Protein AF-A0A929V0Q4-F1 (afdb_monomer)

Foldseek 3Di:
DDPVVVVVVVVVVVVVVPDQDDLVVLQVLLVVLLVCQVVVPDPVVLVVSLVVLLVCVPVSVVSVDDSVSSVVSHQLVSCQVCVVVVVVVVDPDDNQVSLVPHPAQDPPDDLLSCLVVVHPLLVVCVVNLQQDQDPVSLVVSVVSPHALVSSCVSPLVNLLVCLQPQVRNLVSLVVSVVSVDALVNVVVSLCVSVVPPCLPDDPCNSVQNNLCCLQQPDCCRCVVSPHQNLVSQLSNLSVCVLLQLFDPLVPPPVPDPDRNRDHALVNGGPSHDPVNNCVNCDPVNSQVSNVVNPHHPVVNCCSRPDDDDPCPPVVVVVNVD

Mean predicted aligned error: 11.97 Å

Nearest PDB structures (foldseek):
  7vpw-assembly1_A  TM=1.934E-01  e=8.616E+00  Homo sapiens
  7ui3-assembly1_B  TM=1.580E-01  e=8.246E+00  Homo sapiens

Sequence (321 aa):
MNIFRKLRIFKNTAVTAHGKIDQNFLRNTFQDIEKRVAKNDDQEKIKSDRDFLKKHWREIHDSGIDLERILKIMDPLKILYQFKELQAAGMQLDINQVVYSIPEWSDKIDLQYLHSLDADMDQIAYRGNLEPNSLDEINNLIINGVSAQTTFELSEDYILSNADYPDNLFKILSFFYTLSITSEQIRSIISRIIPTIFVDEVKLFPIKSIIDDIVNSSPDKWPSIGIKPSEYAKPWICLNYYRYLGVDSGKTLSDLPSVDYGKTLADLPEAVSVHDFIYYVSLGEIEREISYQGYTFDQFIRRSFLPAGGDIEQLAQKSFS

Secondary structure (DSSP, 8-state):
--HHHHHHHHHHHHHTTSS---HHHHHHHHHHHHHHHHHT--HHHHHHHHHHHHHHHHHHHHTT--HHHHHTTS-HHHHHHTHHHHHHTT----HHHHHHT-SS--TTS-HHHHHHTT--HHHHHHHHT----SHHHHHHHHHTT--HHHHHHHTHHHHHHTTT-HHHHHHHHHHHHHTT--HHHHHHHHHHHS-TTGGGSS-HHHHHHHHHHHHHS-TTTTGGGT--GGGGHHHHHHHHHHHHS----SS--TT-TT------GGGS-TTS-HHHHHHHH-HHHHHHHHHHTT--HHHHHHHHHTTS---HHHHHHHHT-

Radius of gyration: 35.16 Å; Cα contacts (8 Å, |Δi|>4): 266; chains: 1; bounding box: 77×33×106 Å

pLDDT: mean 80.57, std 18.36, range [32.12, 98.25]

Structure (mmCIF, N/CA/C/O backbone):
data_AF-A0A929V0Q4-F1
#
_entry.id   AF-A0A929V0Q4-F1
#
loop_
_atom_site.group_PDB
_atom_site.id
_atom_site.type_symbol
_atom_site.label_atom_id
_atom_site.label_alt_id
_atom_site.label_comp_id
_atom_site.label_asym_id
_atom_site.label_entity_id
_atom_site.label_seq_id
_atom_site.pdbx_PDB_ins_code
_atom_site.Cartn_x
_atom_site.Cartn_y
_atom_site.Cartn_z
_atom_site.occupancy
_atom_site.B_iso_or_equiv
_atom_site.auth_seq_id
_atom_site.auth_comp_id
_atom_site.auth_asym_id
_atom_site.auth_atom_id
_atom_site.pdbx_PDB_model_num
ATOM 1 N N . MET A 1 1 ? -11.253 14.074 56.052 1.00 45.53 1 MET A N 1
ATOM 2 C CA . MET A 1 1 ? -11.682 12.846 55.340 1.00 45.53 1 MET A CA 1
ATOM 3 C C . MET A 1 1 ? -11.748 11.705 56.352 1.00 45.53 1 MET A C 1
ATOM 5 O O . MET A 1 1 ? -10.726 11.362 56.925 1.00 45.53 1 MET A O 1
ATOM 9 N N . ASN A 1 2 ? -12.954 11.238 56.687 1.00 41.97 2 ASN A N 1
ATOM 10 C CA . ASN A 1 2 ? -13.235 10.557 57.956 1.00 41.97 2 ASN A CA 1
ATOM 11 C C . ASN A 1 2 ? -12.842 9.063 57.935 1.00 41.97 2 ASN A C 1
ATOM 13 O O . ASN A 1 2 ? -13.257 8.331 57.035 1.00 41.97 2 ASN A O 1
ATOM 17 N N . ILE A 1 3 ? -12.074 8.614 58.935 1.00 38.41 3 ILE A N 1
ATOM 18 C CA . ILE A 1 3 ? -11.589 7.229 59.125 1.00 38.41 3 ILE A CA 1
ATOM 19 C C . ILE A 1 3 ? -12.735 6.204 59.083 1.00 38.41 3 ILE A C 1
ATOM 21 O O . ILE A 1 3 ? -12.575 5.104 58.552 1.00 38.41 3 ILE A O 1
ATOM 25 N N . PHE A 1 4 ? -13.937 6.611 59.498 1.00 43.34 4 PHE A N 1
ATOM 26 C CA . PHE A 1 4 ? -15.160 5.815 59.388 1.00 43.34 4 PHE A CA 1
ATOM 27 C C . PHE A 1 4 ? -15.532 5.424 57.947 1.00 43.34 4 PHE A C 1
ATOM 29 O O . PHE A 1 4 ? -16.083 4.347 57.734 1.00 43.34 4 PHE A O 1
ATOM 36 N N . ARG A 1 5 ? -15.199 6.239 56.933 1.00 45.53 5 ARG A N 1
ATOM 37 C CA . ARG A 1 5 ? -15.480 5.927 55.518 1.00 45.53 5 ARG A CA 1
ATOM 38 C C . ARG A 1 5 ? -14.528 4.846 54.987 1.00 45.53 5 ARG A C 1
ATOM 40 O O . ARG A 1 5 ? -14.979 3.947 54.288 1.00 45.53 5 ARG A O 1
ATOM 47 N N . LYS A 1 6 ? -13.250 4.869 55.397 1.00 49.31 6 LYS A N 1
ATOM 48 C CA . LYS A 1 6 ? -12.265 3.813 55.081 1.00 49.31 6 LYS A CA 1
ATOM 49 C C . LYS A 1 6 ? -12.595 2.490 55.785 1.00 49.31 6 LYS A C 1
ATOM 51 O O . LYS A 1 6 ? -12.535 1.441 55.152 1.00 49.31 6 LYS A O 1
ATOM 56 N N . LEU A 1 7 ? -13.022 2.544 57.051 1.00 43.06 7 LEU A N 1
ATOM 57 C CA . LEU A 1 7 ? -13.463 1.363 57.808 1.00 43.06 7 LEU A CA 1
ATOM 58 C C . LEU A 1 7 ? -14.744 0.736 57.237 1.00 43.06 7 LEU A C 1
ATOM 60 O O . LEU A 1 7 ? -14.885 -0.484 57.254 1.00 43.06 7 LEU A O 1
ATOM 64 N N . ARG A 1 8 ? -15.657 1.542 56.675 1.00 45.38 8 ARG A N 1
ATOM 65 C CA . ARG A 1 8 ? -16.863 1.037 55.997 1.00 45.38 8 ARG A CA 1
ATOM 66 C C . ARG A 1 8 ? -16.542 0.347 54.670 1.00 45.38 8 ARG A C 1
ATOM 68 O O . ARG A 1 8 ? -17.146 -0.678 54.378 1.00 45.38 8 ARG A O 1
ATOM 75 N N . ILE A 1 9 ? -15.574 0.870 53.914 1.00 50.25 9 ILE A N 1
ATOM 76 C CA . ILE A 1 9 ? -15.072 0.228 52.690 1.00 50.25 9 ILE A CA 1
ATOM 77 C C . ILE A 1 9 ? -14.465 -1.134 53.044 1.00 50.25 9 ILE A C 1
ATOM 79 O O . ILE A 1 9 ? -14.924 -2.134 52.513 1.00 50.25 9 ILE A O 1
ATOM 83 N N . PHE A 1 10 ? -13.559 -1.198 54.028 1.00 43.50 10 PHE A N 1
ATOM 84 C CA . PHE A 1 10 ? -12.923 -2.455 54.452 1.00 43.50 10 PHE A CA 1
ATOM 85 C C . PHE A 1 10 ? -13.903 -3.490 55.029 1.00 43.50 10 PHE A C 1
ATOM 87 O O . PHE A 1 10 ? -13.796 -4.678 54.725 1.00 43.50 10 PHE A O 1
ATOM 94 N N . LYS A 1 11 ? -14.888 -3.060 55.832 1.00 41.72 11 LYS A N 1
ATOM 95 C CA . LYS A 1 11 ? -15.926 -3.961 56.361 1.00 41.72 11 LYS A CA 1
ATOM 96 C C . LYS A 1 11 ? -16.803 -4.530 55.241 1.00 41.72 11 LYS A C 1
ATOM 98 O O . LYS A 1 11 ? -17.168 -5.699 55.296 1.00 41.72 11 LYS A O 1
ATOM 103 N N . ASN A 1 12 ? -17.090 -3.741 54.207 1.00 45.34 12 ASN A N 1
ATOM 104 C CA . ASN A 1 12 ? -17.834 -4.218 53.045 1.00 45.34 12 ASN A CA 1
ATOM 105 C C . ASN A 1 12 ? -16.988 -5.133 52.151 1.00 45.34 12 ASN A C 1
ATOM 107 O O . ASN A 1 12 ? -17.553 -6.084 51.620 1.00 45.34 12 ASN A O 1
ATOM 111 N N . THR A 1 13 ? -15.665 -4.928 52.058 1.00 46.09 13 THR A N 1
ATOM 112 C CA . THR A 1 13 ? -14.726 -5.850 51.383 1.00 46.09 13 THR A CA 1
ATOM 113 C C . THR A 1 13 ? -14.668 -7.223 52.069 1.00 46.09 13 THR A C 1
ATOM 115 O O . THR A 1 13 ? -14.541 -8.247 51.408 1.00 46.09 13 THR A O 1
ATOM 118 N N . ALA A 1 14 ? -14.808 -7.268 53.399 1.00 35.03 14 ALA A N 1
ATOM 119 C CA . ALA A 1 14 ? -14.824 -8.523 54.157 1.00 35.03 14 ALA A CA 1
ATOM 120 C C . ALA A 1 14 ? -16.165 -9.282 54.060 1.00 35.03 14 ALA A C 1
ATOM 122 O O . ALA A 1 14 ? -16.184 -10.507 54.121 1.00 35.03 14 ALA A O 1
ATOM 123 N N . VAL A 1 15 ? -17.290 -8.580 53.864 1.00 41.38 15 VAL A N 1
ATOM 124 C CA . VAL A 1 15 ? -18.618 -9.202 53.657 1.00 41.38 15 VAL A CA 1
ATOM 125 C C . VAL A 1 15 ? -18.835 -9.628 52.193 1.00 41.38 15 VAL A C 1
ATOM 127 O O . VAL A 1 15 ? -19.635 -10.519 51.915 1.00 41.38 15 VAL A O 1
ATOM 130 N N . THR A 1 16 ? -18.067 -9.075 51.247 1.00 43.03 16 THR A N 1
ATOM 131 C CA . THR A 1 16 ? -18.103 -9.449 49.816 1.00 43.03 16 THR A CA 1
ATOM 132 C C . THR A 1 16 ? -17.424 -10.777 49.498 1.00 43.03 16 THR A C 1
ATOM 134 O O . THR A 1 16 ? -17.431 -11.185 48.341 1.00 43.03 16 THR A O 1
ATOM 137 N N . ALA A 1 17 ? -16.913 -11.505 50.495 1.00 38.00 17 ALA A N 1
ATOM 138 C CA . ALA A 1 17 ? -16.455 -12.865 50.258 1.00 38.00 17 ALA A CA 1
ATOM 139 C C . ALA A 1 17 ? -17.595 -13.778 49.764 1.00 38.00 17 ALA A C 1
ATOM 141 O O . ALA A 1 17 ? -17.281 -14.724 49.056 1.00 38.00 17 ALA A O 1
ATOM 142 N N . HIS A 1 18 ? -18.878 -13.507 50.071 1.00 37.41 18 HIS A N 1
ATOM 143 C CA . HIS A 1 18 ? -20.023 -14.351 49.659 1.00 37.41 18 HIS A CA 1
ATOM 144 C C . HIS A 1 18 ? -21.367 -13.598 49.426 1.00 37.41 18 HIS A C 1
ATOM 146 O O . HIS A 1 18 ? -22.424 -14.227 49.391 1.00 37.41 18 HIS A O 1
ATOM 152 N N . GLY A 1 19 ? -21.386 -12.267 49.261 1.00 42.88 19 GLY A N 1
ATOM 153 C CA . GLY A 1 19 ? -22.635 -11.484 49.170 1.00 42.88 19 GLY A CA 1
ATOM 154 C C . GLY A 1 19 ? -22.714 -10.562 47.953 1.00 42.88 19 GLY A C 1
ATOM 155 O O . GLY A 1 19 ? -21.774 -9.814 47.696 1.00 42.88 19 GLY A O 1
ATOM 156 N N . LYS A 1 20 ? -23.850 -10.589 47.232 1.00 56.81 20 LYS A N 1
ATOM 157 C CA . LYS A 1 20 ? -24.211 -9.613 46.182 1.00 56.81 20 LYS A CA 1
ATOM 158 C C . LYS A 1 20 ? -23.892 -8.186 46.651 1.00 56.81 20 LYS A C 1
ATOM 160 O O . LYS A 1 20 ? -24.286 -7.803 47.752 1.00 56.81 20 LYS A O 1
ATOM 165 N N . ILE A 1 21 ? -23.197 -7.410 45.819 1.00 65.25 21 ILE A N 1
ATOM 166 C CA . ILE A 1 21 ? -22.920 -5.994 46.088 1.00 65.25 21 ILE A CA 1
ATOM 167 C C . ILE A 1 21 ? -24.259 -5.255 46.259 1.00 65.25 21 ILE A C 1
ATOM 169 O O . ILE A 1 21 ? -25.186 -5.453 45.475 1.00 65.25 21 ILE A O 1
ATOM 173 N N . ASP A 1 22 ? -24.367 -4.420 47.295 1.00 82.62 22 ASP A N 1
ATOM 174 C CA . ASP A 1 22 ? -25.571 -3.630 47.574 1.00 82.62 22 ASP A CA 1
ATOM 175 C C . ASP A 1 22 ? -25.900 -2.687 46.398 1.00 82.62 22 ASP A C 1
ATOM 177 O O . ASP A 1 22 ? -25.081 -1.855 45.997 1.00 82.62 22 ASP A O 1
ATOM 181 N N . GLN A 1 23 ? -27.121 -2.784 45.866 1.00 84.00 23 GLN A N 1
ATOM 182 C CA . GLN A 1 23 ? -27.599 -1.954 44.756 1.00 84.00 23 GLN A CA 1
ATOM 183 C C . GLN A 1 23 ? -27.566 -0.457 45.095 1.00 84.00 23 GLN A C 1
ATOM 185 O O . GLN A 1 23 ? -27.230 0.361 44.237 1.00 84.00 23 GLN A O 1
ATOM 190 N N . ASN A 1 24 ? -27.851 -0.076 46.347 1.00 86.25 24 ASN A N 1
ATOM 191 C CA . ASN A 1 24 ? -27.783 1.327 46.766 1.00 86.25 24 ASN A CA 1
ATOM 192 C C . ASN A 1 24 ? -26.342 1.845 46.762 1.00 86.25 24 ASN A C 1
ATOM 194 O O . ASN A 1 24 ? -26.094 3.001 46.413 1.00 86.25 24 ASN A O 1
ATOM 198 N N . PHE A 1 25 ? -25.381 0.992 47.121 1.00 87.81 25 PHE A N 1
ATOM 199 C CA . PHE A 1 25 ? -23.966 1.327 47.026 1.00 87.81 25 PHE A CA 1
ATOM 200 C C . PHE A 1 25 ? -23.543 1.556 45.569 1.00 87.81 25 PHE A C 1
ATOM 202 O O . PHE A 1 25 ? -22.889 2.563 45.293 1.00 87.81 25 PHE A O 1
ATOM 209 N N . LEU A 1 26 ? -23.959 0.688 44.639 1.00 88.88 26 LEU A N 1
ATOM 210 C CA . LEU A 1 26 ? -23.638 0.813 43.210 1.00 88.88 26 LEU A CA 1
ATOM 211 C C . LEU A 1 26 ? -24.219 2.089 42.597 1.00 88.88 26 LEU A C 1
ATOM 213 O O . LEU A 1 26 ? -23.478 2.854 41.980 1.00 88.88 26 LEU A O 1
ATOM 217 N N . ARG A 1 27 ? -25.503 2.381 42.848 1.00 88.44 27 ARG A N 1
ATOM 218 C CA . ARG A 1 27 ? -26.157 3.613 42.371 1.00 88.44 27 ARG A CA 1
ATOM 219 C C . ARG A 1 27 ? -25.460 4.876 42.875 1.00 88.44 27 ARG A C 1
ATOM 221 O O . ARG A 1 27 ? -25.156 5.767 42.084 1.00 88.44 27 ARG A O 1
ATOM 228 N N . ASN A 1 28 ? -25.184 4.948 44.180 1.00 90.00 28 ASN A N 1
ATOM 229 C CA . ASN A 1 28 ? -24.505 6.103 44.779 1.00 90.00 28 ASN A CA 1
ATOM 230 C C . ASN A 1 28 ? -23.077 6.258 44.243 1.00 90.00 28 ASN A C 1
ATOM 232 O O . ASN A 1 28 ? -22.641 7.370 43.958 1.00 90.00 28 ASN A O 1
ATOM 236 N N . THR A 1 29 ? -22.363 5.143 44.066 1.00 90.44 29 THR A N 1
ATOM 237 C CA . THR A 1 29 ? -21.006 5.146 43.505 1.00 90.44 29 THR A CA 1
ATOM 238 C C . THR A 1 29 ? -21.016 5.657 42.068 1.00 90.44 29 THR A C 1
ATOM 240 O O . THR A 1 29 ? -20.235 6.548 41.747 1.00 90.44 29 THR A O 1
ATOM 243 N N . PHE A 1 30 ? -21.935 5.177 41.226 1.00 93.31 30 PHE A N 1
ATOM 244 C CA . PHE A 1 30 ? -22.071 5.647 39.848 1.00 93.31 30 PHE A CA 1
ATOM 245 C C . PHE A 1 30 ? -22.342 7.158 39.773 1.00 93.31 30 PHE A C 1
ATOM 247 O O . PHE A 1 30 ? -21.662 7.865 39.036 1.00 93.31 30 PHE A O 1
ATOM 254 N N . GLN A 1 31 ? -23.274 7.679 40.579 1.00 92.56 31 GLN A N 1
ATOM 255 C CA . GLN A 1 31 ? -23.577 9.118 40.613 1.00 92.56 31 GLN A CA 1
ATOM 256 C C . GLN A 1 31 ? -22.378 9.969 41.056 1.00 92.56 31 GLN A C 1
ATOM 258 O O . GLN A 1 31 ? -22.174 11.075 40.551 1.00 92.56 31 GLN A O 1
ATOM 263 N N . ASP A 1 32 ? -21.594 9.472 42.013 1.00 91.00 32 ASP A N 1
ATOM 264 C CA . ASP A 1 32 ? -20.371 10.133 42.465 1.00 91.00 32 ASP A CA 1
ATOM 265 C C . ASP A 1 32 ? -19.300 10.148 41.361 1.00 91.00 32 ASP A C 1
ATOM 267 O O . ASP A 1 32 ? -18.626 11.167 41.192 1.00 91.00 32 ASP A O 1
ATOM 271 N N . ILE A 1 33 ? -19.164 9.054 40.601 1.00 92.50 33 ILE A N 1
ATOM 272 C CA . ILE A 1 33 ? -18.266 8.964 39.438 1.00 92.50 33 ILE A CA 1
ATOM 273 C C . ILE A 1 33 ? -18.708 9.941 38.345 1.00 92.50 33 ILE A C 1
ATOM 275 O O . ILE A 1 33 ? -17.913 10.763 37.897 1.00 92.50 33 ILE A O 1
ATOM 279 N N . GLU A 1 34 ? -19.980 9.899 37.951 1.00 92.56 34 GLU A N 1
ATOM 280 C CA . GLU A 1 34 ? -20.545 10.745 36.895 1.00 92.56 34 GLU A CA 1
ATOM 281 C C . GLU A 1 34 ? -20.313 12.235 37.181 1.00 92.56 34 GLU A C 1
ATOM 283 O O . GLU A 1 34 ? -19.866 12.980 36.309 1.00 92.56 34 GLU A O 1
ATOM 288 N N . LYS A 1 35 ? -20.522 12.667 38.432 1.00 90.69 35 LYS A N 1
ATOM 289 C CA . LYS A 1 35 ? -20.244 14.047 38.859 1.00 90.69 35 LYS A CA 1
ATOM 290 C C . LYS A 1 35 ? -18.764 14.411 38.762 1.00 90.69 35 LYS A C 1
ATOM 292 O O . LYS A 1 35 ? -18.466 15.539 38.379 1.00 90.69 35 LYS A O 1
ATOM 297 N N . ARG A 1 36 ? -17.852 13.502 39.127 1.00 90.25 36 ARG A N 1
ATOM 298 C CA . ARG A 1 36 ? -16.401 13.746 39.040 1.00 90.25 36 ARG A CA 1
ATOM 299 C C . ARG A 1 36 ? -15.930 13.852 37.595 1.00 90.25 36 ARG A C 1
ATOM 301 O O . ARG A 1 36 ? -15.170 14.762 37.278 1.00 90.25 36 ARG A O 1
ATOM 308 N N . VAL A 1 37 ? -16.418 12.967 36.723 1.00 88.06 37 VAL A N 1
ATOM 309 C CA . VAL A 1 37 ? -16.124 13.005 35.282 1.00 88.06 37 VAL A CA 1
ATOM 310 C C . VAL A 1 37 ? -16.652 14.302 34.667 1.00 88.06 37 VAL A C 1
ATOM 312 O O . VAL A 1 37 ? -15.903 14.994 33.987 1.00 88.06 37 VAL A O 1
ATOM 315 N N . ALA A 1 38 ? -17.895 14.691 34.973 1.00 88.38 38 ALA A N 1
ATOM 316 C CA . ALA A 1 38 ? -18.499 15.919 34.450 1.00 88.38 38 ALA A CA 1
ATOM 317 C C . ALA A 1 38 ? -17.782 17.204 34.902 1.00 88.38 38 ALA A C 1
ATOM 319 O O . ALA A 1 38 ? -17.777 18.194 34.175 1.00 88.38 38 ALA A O 1
ATOM 320 N N . LYS A 1 39 ? -17.180 17.206 36.097 1.00 90.19 39 LYS A N 1
ATOM 321 C CA . LYS A 1 39 ? -16.411 18.347 36.620 1.00 90.19 39 LYS A CA 1
ATOM 322 C C . LYS A 1 39 ? -14.948 18.361 36.186 1.00 90.19 39 LYS A C 1
ATOM 324 O O . LYS A 1 39 ? -14.269 19.348 36.447 1.00 90.19 39 LYS A O 1
ATOM 329 N N . ASN A 1 40 ? -14.482 17.296 35.532 1.00 82.31 40 ASN A N 1
ATOM 330 C CA . ASN A 1 40 ? -13.082 17.107 35.171 1.00 82.31 40 ASN A CA 1
ATOM 331 C C . ASN A 1 40 ? -12.134 17.294 36.377 1.00 82.31 40 ASN A C 1
ATOM 333 O O . ASN A 1 40 ? -11.122 17.978 36.267 1.00 82.31 40 ASN A O 1
ATOM 337 N N . ASP A 1 41 ? -12.505 16.726 37.535 1.00 81.31 41 ASP A N 1
ATOM 338 C CA . ASP A 1 41 ? -11.845 16.984 38.826 1.00 81.31 41 ASP A CA 1
ATOM 339 C C . ASP A 1 41 ? -10.361 16.534 38.853 1.00 81.31 41 ASP A C 1
ATOM 341 O O . ASP A 1 41 ? -9.444 17.329 38.678 1.00 81.31 41 ASP A O 1
ATOM 345 N N . ASP A 1 42 ? -10.105 15.253 39.139 1.00 86.44 42 ASP A N 1
ATOM 346 C CA . ASP A 1 42 ? -8.775 14.684 39.397 1.00 86.44 42 ASP A CA 1
ATOM 347 C C . ASP A 1 42 ? -8.561 13.492 38.459 1.00 86.44 42 ASP A C 1
ATOM 349 O O . ASP A 1 42 ? -9.297 12.505 38.534 1.00 86.44 42 ASP A O 1
ATOM 353 N N . GLN A 1 43 ? -7.564 13.588 37.575 1.00 85.88 43 GLN A N 1
ATOM 354 C CA . GLN A 1 43 ? -7.328 12.608 36.512 1.00 85.88 43 GLN A CA 1
ATOM 355 C C . GLN A 1 43 ? -6.975 11.212 37.041 1.00 85.88 43 GLN A C 1
ATOM 357 O O . GLN A 1 43 ? -7.405 10.216 36.457 1.00 85.88 43 GLN A O 1
ATOM 362 N N . GLU A 1 44 ? -6.258 11.100 38.165 1.00 87.25 44 GLU A N 1
ATOM 363 C CA . GLU A 1 44 ? -5.956 9.791 38.759 1.00 87.25 44 GLU A CA 1
ATOM 364 C C . GLU A 1 44 ? -7.219 9.143 39.327 1.00 87.25 44 GLU A C 1
ATOM 366 O O . GLU A 1 44 ? -7.449 7.942 39.146 1.00 87.25 44 GLU A O 1
ATOM 371 N N . LYS A 1 45 ? -8.082 9.944 39.964 1.00 85.38 45 LYS A N 1
ATOM 372 C CA . LYS A 1 45 ? -9.376 9.453 40.456 1.00 85.38 45 LYS A CA 1
ATOM 373 C C . LYS A 1 45 ? -10.305 9.070 39.311 1.00 85.38 45 LYS A C 1
ATOM 375 O O . LYS A 1 45 ? -10.898 8.000 39.375 1.00 85.38 45 LYS A O 1
ATOM 380 N N . ILE A 1 46 ? -10.390 9.886 38.259 1.00 86.12 46 ILE A N 1
ATOM 381 C CA . ILE A 1 46 ? -11.194 9.594 37.062 1.00 86.12 46 ILE A CA 1
ATOM 382 C C . ILE A 1 46 ? -10.717 8.298 36.400 1.00 86.12 46 ILE A C 1
ATOM 384 O O . ILE A 1 46 ? -11.538 7.471 36.002 1.00 86.12 46 ILE A O 1
ATOM 388 N N . LYS A 1 47 ? -9.401 8.071 36.328 1.00 86.44 47 LYS A N 1
ATOM 389 C CA . LYS A 1 47 ? -8.841 6.811 35.827 1.00 86.44 47 LYS A CA 1
ATOM 390 C C . LYS A 1 47 ? -9.269 5.618 36.687 1.00 86.44 47 LYS A C 1
ATOM 392 O O . LYS A 1 47 ? -9.791 4.645 36.148 1.00 86.44 47 LYS A O 1
ATOM 397 N N . SER A 1 48 ? -9.127 5.711 38.012 1.00 86.62 48 SER A N 1
ATOM 398 C CA . SER A 1 48 ? -9.582 4.653 38.931 1.00 86.62 48 SER A CA 1
ATOM 399 C C . SER A 1 48 ? -11.091 4.408 38.843 1.00 86.62 48 SER A C 1
ATOM 401 O O . SER A 1 48 ? -11.539 3.269 38.969 1.00 86.62 48 SER A O 1
ATOM 403 N N . ASP A 1 49 ? -11.881 5.462 38.650 1.00 89.12 49 ASP A N 1
ATOM 404 C CA . ASP A 1 49 ? -13.329 5.372 38.498 1.00 89.12 49 ASP A CA 1
ATOM 405 C C . ASP A 1 49 ? -13.701 4.661 37.185 1.00 89.12 49 ASP A C 1
ATOM 407 O O . ASP A 1 49 ? -14.569 3.788 37.170 1.00 89.12 49 ASP A O 1
ATOM 411 N N . ARG A 1 50 ? -13.002 4.965 36.085 1.00 86.88 50 ARG A N 1
ATOM 412 C CA . ARG A 1 50 ? -13.166 4.273 34.796 1.00 86.88 50 ARG A CA 1
ATOM 413 C C . ARG A 1 50 ? -12.777 2.797 34.879 1.00 86.88 50 ARG A C 1
ATOM 415 O O . ARG A 1 50 ? -13.480 1.957 34.319 1.00 86.88 50 ARG A O 1
ATOM 422 N N . ASP A 1 51 ? -11.723 2.459 35.620 1.00 87.19 51 ASP A N 1
ATOM 423 C CA . ASP A 1 51 ? -11.349 1.062 35.881 1.00 87.19 51 ASP A CA 1
ATOM 424 C C . ASP A 1 51 ? -12.403 0.326 36.728 1.00 87.19 51 ASP A C 1
ATOM 426 O O . ASP A 1 51 ? -12.670 -0.857 36.498 1.00 87.19 51 ASP A O 1
ATOM 430 N N . PHE A 1 52 ? -13.056 1.021 37.665 1.00 88.69 52 PHE A N 1
ATOM 431 C CA . PHE A 1 52 ? -14.195 0.472 38.401 1.00 8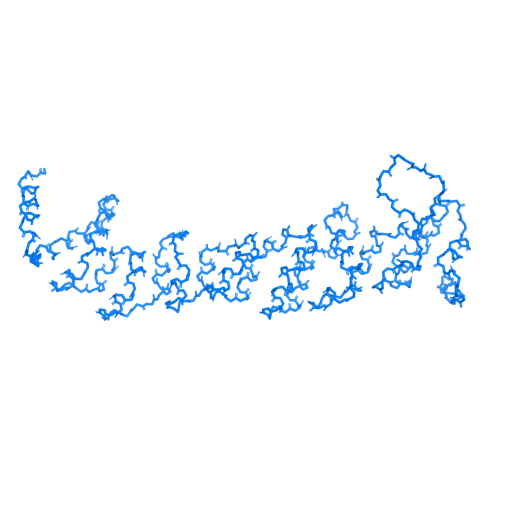8.69 52 PHE A CA 1
ATOM 432 C C . PHE A 1 52 ? -15.387 0.200 37.470 1.00 88.69 52 PHE A C 1
ATOM 434 O O . PHE A 1 52 ? -15.930 -0.907 37.490 1.00 88.69 52 PHE A O 1
ATOM 441 N N . LEU A 1 53 ? -15.753 1.159 36.608 1.00 91.25 53 LEU A N 1
ATOM 442 C CA . LEU A 1 53 ? -16.827 0.990 35.618 1.00 91.25 53 LEU A CA 1
ATOM 443 C C . LEU A 1 53 ? -16.540 -0.170 34.660 1.00 91.25 53 LEU A C 1
ATOM 445 O O . LEU A 1 53 ? -17.418 -0.995 34.423 1.00 91.25 53 LEU A O 1
ATOM 449 N N . LYS A 1 54 ? -15.295 -0.298 34.182 1.00 89.00 54 LYS A N 1
ATOM 450 C CA . LYS A 1 54 ? -14.843 -1.429 33.355 1.00 89.00 54 LYS A CA 1
ATOM 451 C C . LYS A 1 54 ? -15.206 -2.779 33.971 1.00 89.00 54 LYS A C 1
ATOM 453 O O . LYS A 1 54 ? -15.570 -3.700 33.243 1.00 89.00 54 LYS A O 1
ATOM 458 N N . LYS A 1 55 ? -15.046 -2.914 35.288 1.00 90.62 55 LYS A N 1
ATOM 459 C CA . LYS A 1 55 ? -15.229 -4.181 35.998 1.00 90.62 55 LYS A CA 1
ATOM 460 C C . LYS A 1 55 ? -16.678 -4.432 36.416 1.00 90.62 55 LYS A C 1
ATOM 462 O O . LYS A 1 55 ? -17.067 -5.592 36.470 1.00 90.62 55 LYS A O 1
ATOM 467 N N . HIS A 1 56 ? -17.436 -3.374 36.710 1.00 91.31 56 HIS A N 1
ATOM 468 C CA . HIS A 1 56 ? -18.721 -3.476 37.410 1.00 91.31 56 HIS A CA 1
ATOM 469 C C . HIS A 1 56 ? -19.928 -2.900 36.652 1.00 91.31 56 HIS A C 1
ATOM 471 O O . HIS A 1 56 ? -20.987 -2.700 37.246 1.00 91.31 56 HIS A O 1
ATOM 477 N N . TRP A 1 57 ? -19.803 -2.588 35.355 1.00 93.44 57 TRP A N 1
ATOM 478 C CA . TRP A 1 57 ? -20.909 -1.994 34.592 1.00 93.44 57 TRP A CA 1
ATOM 479 C C . TRP A 1 57 ? -22.170 -2.869 34.583 1.00 93.44 57 TRP A C 1
ATOM 481 O O . TRP A 1 57 ? -23.267 -2.319 34.608 1.00 93.44 57 TRP A O 1
ATOM 491 N N . ARG A 1 58 ? -22.032 -4.205 34.605 1.00 91.94 58 ARG A N 1
ATOM 492 C CA . ARG A 1 58 ? -23.167 -5.143 34.637 1.00 91.94 58 ARG A CA 1
ATOM 493 C C . ARG A 1 58 ? -23.962 -4.995 35.921 1.00 91.94 58 ARG A C 1
ATOM 495 O O . ARG A 1 58 ? -25.163 -4.777 35.880 1.00 91.94 58 ARG A O 1
ATOM 502 N N . GLU A 1 59 ? -23.285 -5.027 37.064 1.00 92.31 59 GLU A N 1
ATOM 503 C CA . GLU A 1 59 ? -23.933 -4.887 38.365 1.00 92.31 59 GLU A CA 1
ATOM 504 C C . GLU A 1 59 ? -24.540 -3.488 38.537 1.00 92.31 59 GLU A C 1
ATOM 506 O O . GLU A 1 59 ? -25.598 -3.332 39.150 1.00 92.31 59 GLU A O 1
ATOM 511 N N . ILE A 1 60 ? -23.894 -2.457 37.981 1.00 90.62 60 ILE A N 1
ATOM 512 C CA . ILE A 1 60 ? -24.439 -1.094 37.953 1.00 90.62 60 ILE A CA 1
ATOM 513 C C . ILE A 1 60 ? -25.704 -1.049 37.086 1.00 90.62 60 ILE A C 1
ATOM 515 O O . ILE A 1 60 ? -26.703 -0.466 37.516 1.00 90.62 60 ILE A O 1
ATOM 519 N N . HIS A 1 61 ? -25.700 -1.698 35.923 1.00 92.81 61 HIS A N 1
ATOM 520 C CA . HIS A 1 61 ? -26.870 -1.797 35.059 1.00 92.81 61 HIS A CA 1
ATOM 521 C C . HIS A 1 61 ? -28.020 -2.563 35.732 1.00 92.81 61 HIS A C 1
ATOM 523 O O . HIS A 1 61 ? -29.130 -2.040 35.826 1.00 92.81 61 HIS A O 1
ATOM 529 N N . ASP A 1 62 ? -27.734 -3.717 36.340 1.00 90.25 62 ASP A N 1
ATOM 530 C CA . ASP A 1 62 ? -28.684 -4.527 37.121 1.00 90.25 62 ASP A CA 1
ATOM 531 C C . ASP A 1 62 ? -29.242 -3.778 38.340 1.00 90.25 62 ASP A C 1
ATOM 533 O O . ASP A 1 62 ? -30.322 -4.086 38.853 1.00 90.25 62 ASP A O 1
ATOM 537 N N . SER A 1 63 ? -28.517 -2.766 38.825 1.00 88.94 63 SER A N 1
ATOM 538 C CA . SER A 1 63 ? -29.017 -1.858 39.854 1.00 88.94 63 SER A CA 1
ATOM 539 C C . SER A 1 63 ? -30.044 -0.859 39.311 1.00 88.94 63 SER A C 1
ATOM 541 O O . SER A 1 63 ? -30.579 -0.087 40.093 1.00 88.94 63 SER A O 1
ATOM 543 N N . GLY A 1 64 ? -30.382 -0.859 38.022 1.00 88.69 64 GLY A N 1
ATOM 544 C CA . GLY A 1 64 ? -31.368 0.034 37.403 1.00 88.69 64 GLY A CA 1
ATOM 545 C C . GLY A 1 64 ? -30.790 1.354 36.890 1.00 88.69 64 GLY A C 1
ATOM 546 O O . GLY A 1 64 ? -31.537 2.316 36.722 1.00 88.69 64 GLY A O 1
ATOM 547 N N . ILE A 1 65 ? -29.472 1.430 36.685 1.00 92.81 6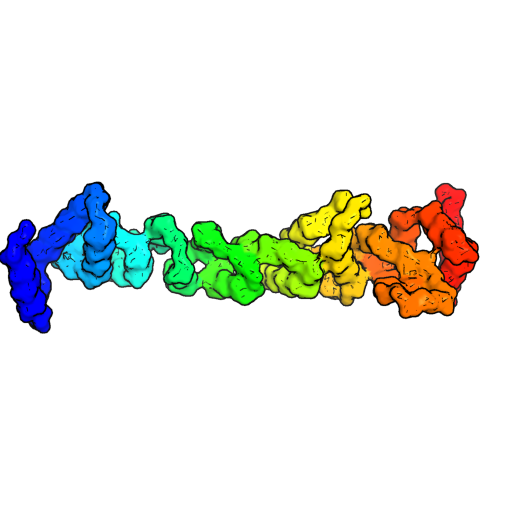5 ILE A N 1
ATOM 548 C CA . ILE A 1 65 ? -28.856 2.527 35.934 1.00 92.81 65 ILE A CA 1
ATOM 549 C C . ILE A 1 65 ? -28.882 2.161 34.453 1.00 92.81 65 ILE A C 1
ATOM 551 O O . ILE A 1 65 ? -28.497 1.062 34.058 1.00 92.81 65 ILE A O 1
ATOM 555 N N . ASP A 1 66 ? -29.338 3.102 33.639 1.00 93.00 66 ASP A N 1
ATOM 556 C CA . ASP A 1 66 ? -29.377 2.933 32.196 1.00 93.00 66 ASP A CA 1
ATOM 557 C C . ASP A 1 66 ? -27.971 2.731 31.600 1.00 93.00 66 ASP A C 1
ATOM 559 O O . ASP A 1 66 ? -27.015 3.411 31.987 1.00 93.00 66 ASP A O 1
ATOM 563 N N . LEU A 1 67 ? -27.849 1.783 30.669 1.00 92.12 67 LEU A N 1
ATOM 564 C CA . LEU A 1 67 ? -26.558 1.386 30.120 1.00 92.12 67 LEU A CA 1
ATOM 565 C C . LEU A 1 67 ? -25.964 2.477 29.215 1.00 92.12 67 LEU A C 1
ATOM 567 O O . LEU A 1 67 ? -24.757 2.709 29.291 1.00 92.12 67 LEU A O 1
ATOM 571 N N . GLU A 1 68 ? -26.774 3.246 28.473 1.00 92.62 68 GLU A N 1
ATOM 572 C CA . GLU A 1 68 ? -26.273 4.405 27.710 1.00 92.62 68 GLU A CA 1
ATOM 573 C C . GLU A 1 68 ? -25.639 5.442 28.639 1.00 92.62 68 GLU A C 1
ATOM 575 O O . GLU A 1 68 ? -24.592 6.023 28.339 1.00 92.62 68 GLU A O 1
ATOM 580 N N . ARG A 1 69 ? -26.249 5.658 29.810 1.00 94.25 69 ARG A N 1
ATOM 581 C CA . ARG A 1 69 ? -25.707 6.566 30.824 1.00 94.25 69 ARG A CA 1
ATOM 582 C C . ARG A 1 69 ? -24.354 6.093 31.356 1.00 94.25 69 ARG A C 1
ATOM 584 O O . ARG A 1 69 ? -23.485 6.931 31.591 1.00 94.25 69 ARG A O 1
ATOM 591 N N . ILE A 1 70 ? -24.158 4.783 31.522 1.00 93.19 70 ILE A N 1
ATOM 592 C CA . ILE A 1 70 ? -22.864 4.214 31.930 1.00 93.19 70 ILE A CA 1
ATOM 593 C C . ILE A 1 70 ? -21.808 4.443 30.844 1.00 93.19 70 ILE A C 1
ATOM 595 O O . ILE A 1 70 ? -20.707 4.906 31.149 1.00 93.19 70 ILE A O 1
ATOM 599 N N . LEU A 1 71 ? -22.152 4.173 29.583 1.00 92.69 71 LEU A N 1
ATOM 600 C CA . LEU A 1 71 ? -21.225 4.292 28.456 1.00 92.69 71 LEU A CA 1
ATOM 601 C C . LEU A 1 71 ? -20.735 5.725 28.227 1.00 92.69 71 LEU A C 1
ATOM 603 O O . LEU A 1 71 ? -19.569 5.906 27.895 1.00 92.69 71 LEU A O 1
ATOM 607 N N . LYS A 1 72 ? -21.562 6.747 28.499 1.00 91.25 72 LYS A N 1
ATOM 608 C CA . LYS A 1 72 ? -21.172 8.170 28.382 1.00 91.25 72 LYS A CA 1
ATOM 609 C C . LYS A 1 72 ? -19.940 8.561 29.200 1.00 91.25 72 LYS A C 1
ATOM 611 O O . LYS A 1 72 ? -19.283 9.545 28.873 1.00 91.25 72 LYS A O 1
ATOM 616 N N . ILE A 1 73 ? -19.654 7.841 30.282 1.00 91.56 73 ILE A N 1
ATOM 617 C CA . ILE A 1 73 ? -18.528 8.138 31.179 1.00 91.56 73 ILE A CA 1
ATOM 618 C C . ILE A 1 73 ? -17.476 7.022 31.211 1.00 91.56 73 ILE A C 1
ATOM 620 O O . ILE A 1 73 ? -16.418 7.187 31.829 1.00 91.56 73 ILE A O 1
ATOM 624 N N . MET A 1 74 ? -17.755 5.899 30.548 1.00 91.00 74 MET A N 1
ATOM 625 C CA . MET A 1 74 ? -16.815 4.800 30.385 1.00 91.00 74 MET A CA 1
ATOM 626 C C . MET A 1 74 ? -15.703 5.205 29.412 1.00 91.00 74 MET A C 1
ATOM 628 O O . MET A 1 74 ? -15.899 5.999 28.498 1.00 91.00 74 MET A O 1
ATOM 632 N N . ASP A 1 75 ? -14.506 4.672 29.629 1.00 89.12 75 ASP A N 1
ATOM 633 C CA . ASP A 1 75 ? -13.390 4.868 28.707 1.00 89.12 75 ASP A CA 1
ATOM 634 C C . ASP A 1 75 ? -13.693 4.173 27.359 1.00 89.12 75 ASP A C 1
ATOM 636 O O . ASP A 1 75 ? -13.955 2.964 27.368 1.00 89.12 75 ASP A O 1
ATOM 640 N N . PRO A 1 76 ? -13.631 4.887 26.215 1.00 90.38 76 PRO A N 1
ATOM 641 C CA . PRO A 1 76 ? -13.887 4.329 24.885 1.00 90.38 76 PRO A CA 1
ATOM 642 C C . PRO A 1 76 ? -13.064 3.081 24.552 1.00 90.38 76 PRO A C 1
ATOM 644 O O . PRO A 1 76 ? -13.590 2.146 23.952 1.00 90.38 76 PRO A O 1
ATOM 647 N N . LEU A 1 77 ? -11.810 2.986 25.014 1.00 90.38 77 LEU A N 1
ATOM 648 C CA . LEU A 1 77 ? -11.004 1.771 24.833 1.00 90.38 77 LEU A CA 1
ATOM 649 C C . LEU A 1 77 ? -11.610 0.577 25.574 1.00 90.38 77 LEU A C 1
ATOM 651 O O . LEU A 1 77 ? -11.486 -0.566 25.140 1.00 90.38 77 LEU A O 1
ATOM 655 N N . LYS A 1 78 ? -12.255 0.809 26.720 1.00 90.81 78 LYS A N 1
ATOM 656 C CA . LYS A 1 78 ? -12.928 -0.260 27.469 1.00 90.81 78 LYS A CA 1
ATOM 657 C C . LYS A 1 78 ? -14.242 -0.657 26.816 1.00 90.81 78 LYS A C 1
ATOM 659 O O . LYS A 1 78 ? -14.554 -1.843 26.841 1.00 90.81 78 LYS A O 1
ATOM 664 N N . ILE A 1 79 ? -14.953 0.301 26.220 1.00 93.44 79 ILE A N 1
ATOM 665 C CA . ILE A 1 79 ? -16.133 0.028 25.392 1.00 93.44 79 ILE A CA 1
ATOM 666 C C . ILE A 1 79 ? -15.733 -0.872 24.220 1.00 93.44 79 ILE A C 1
ATOM 668 O O . ILE A 1 79 ? -16.350 -1.915 24.036 1.00 93.44 79 ILE A O 1
ATOM 672 N N . LEU A 1 80 ? -14.650 -0.534 23.506 1.00 93.75 80 LEU A N 1
ATOM 673 C CA . LEU A 1 80 ? -14.108 -1.343 22.411 1.00 93.75 80 LEU A CA 1
ATOM 674 C C . LEU A 1 80 ? -13.852 -2.795 22.846 1.00 93.75 80 LEU A C 1
ATOM 676 O O . LEU A 1 80 ? -14.408 -3.723 22.271 1.00 93.75 80 LEU A O 1
ATOM 680 N N . TYR A 1 81 ? -13.070 -3.017 23.904 1.00 91.88 81 TYR A N 1
ATOM 681 C CA . TYR A 1 81 ? -12.725 -4.381 24.334 1.00 91.88 81 TYR A CA 1
ATOM 682 C C . TYR A 1 81 ? -13.875 -5.172 24.976 1.00 91.88 81 TYR A C 1
ATOM 684 O O . TYR A 1 81 ? -13.726 -6.366 25.227 1.00 91.88 81 TYR A O 1
ATOM 692 N N . GLN A 1 82 ? -15.010 -4.530 25.256 1.00 93.69 82 GLN A N 1
ATOM 693 C CA . GLN A 1 82 ? -16.224 -5.180 25.764 1.00 93.69 82 GLN A CA 1
ATOM 694 C C . GLN A 1 82 ? -17.385 -5.078 24.769 1.00 93.69 82 GLN A C 1
ATOM 696 O O . GLN A 1 82 ? -18.530 -5.344 25.130 1.00 93.69 82 GLN A O 1
ATOM 701 N N . PHE A 1 83 ? -17.102 -4.736 23.509 1.00 95.12 83 PHE A N 1
ATOM 702 C CA . PHE A 1 83 ? -18.105 -4.408 22.501 1.00 95.12 83 PHE A CA 1
ATOM 703 C C . PHE A 1 83 ? -19.159 -5.509 22.335 1.00 95.12 83 PHE A C 1
ATOM 705 O O . PHE A 1 83 ? -20.355 -5.248 22.463 1.00 95.12 83 PHE A O 1
ATOM 712 N N . LYS A 1 84 ? -18.719 -6.765 22.161 1.00 94.25 84 LYS A N 1
ATOM 713 C CA . LYS A 1 84 ? -19.620 -7.927 22.032 1.00 94.25 84 LYS A CA 1
ATOM 714 C C . LYS A 1 84 ? -20.478 -8.147 23.283 1.00 94.25 84 LYS A C 1
ATOM 716 O O . LYS A 1 84 ? -21.641 -8.522 23.174 1.00 94.25 84 LYS A O 1
ATOM 721 N N . GLU A 1 85 ? -19.923 -7.908 24.472 1.00 94.25 85 GLU A N 1
ATOM 722 C CA . GLU A 1 85 ? -20.647 -8.069 25.740 1.00 94.25 85 GLU A CA 1
ATOM 723 C C . GLU A 1 85 ? -21.717 -6.987 25.920 1.00 94.25 85 GLU A C 1
ATOM 725 O O . GLU A 1 85 ? -22.817 -7.276 26.389 1.00 94.25 85 GLU A O 1
ATOM 730 N N . LEU A 1 86 ? -21.407 -5.753 25.521 1.00 94.69 86 LEU A N 1
ATOM 731 C CA . LEU A 1 86 ? -22.327 -4.621 25.574 1.00 94.69 86 LEU A CA 1
ATOM 732 C C . LEU A 1 86 ? -23.458 -4.765 24.548 1.00 94.69 86 LEU A C 1
ATOM 734 O O . LEU A 1 86 ? -24.617 -4.530 24.889 1.00 94.69 86 LEU A O 1
ATOM 738 N N . GLN A 1 87 ? -23.155 -5.220 23.327 1.00 92.94 87 GLN A N 1
ATOM 739 C CA . GLN A 1 87 ? -24.183 -5.551 22.333 1.00 92.94 87 GLN A CA 1
ATOM 740 C C . GLN A 1 87 ? -25.104 -6.677 22.820 1.00 92.94 87 GLN A C 1
ATOM 742 O O . GLN A 1 87 ? -26.324 -6.567 22.709 1.00 92.94 87 GLN A O 1
ATOM 747 N N . ALA A 1 88 ? -24.548 -7.730 23.432 1.00 93.56 88 ALA A N 1
ATOM 748 C CA . ALA A 1 88 ? -25.339 -8.816 24.014 1.00 93.56 88 ALA A CA 1
ATOM 749 C C . ALA A 1 88 ? -26.245 -8.351 25.172 1.00 93.56 88 ALA A C 1
ATOM 751 O O . ALA A 1 88 ? -27.285 -8.960 25.417 1.00 93.56 88 ALA A O 1
ATOM 752 N N . ALA A 1 89 ? -25.883 -7.262 25.857 1.00 92.06 89 ALA A N 1
ATOM 753 C CA . ALA A 1 89 ? -26.716 -6.610 26.868 1.00 92.06 89 ALA A CA 1
ATOM 754 C C . ALA A 1 89 ? -27.785 -5.664 26.281 1.00 92.06 89 ALA A C 1
ATOM 756 O O . ALA A 1 89 ? -28.474 -4.982 27.034 1.00 92.06 89 ALA A O 1
ATOM 757 N N . GLY A 1 90 ? -27.951 -5.634 24.954 1.00 89.00 90 GLY A N 1
ATOM 758 C CA . GLY A 1 90 ? -28.998 -4.875 24.268 1.00 89.00 90 GLY A CA 1
ATOM 759 C C . GLY A 1 90 ? -28.566 -3.503 23.750 1.00 89.00 90 GLY A C 1
ATOM 760 O O . GLY A 1 90 ? -29.409 -2.769 23.237 1.00 89.00 90 GLY A O 1
ATOM 761 N N . MET A 1 91 ? -27.280 -3.146 23.844 1.00 92.25 91 MET A N 1
ATOM 762 C CA . MET A 1 91 ? -26.794 -1.879 23.295 1.00 92.25 91 MET A CA 1
ATOM 763 C C . MET A 1 91 ? -26.668 -1.924 21.779 1.00 92.25 91 MET A C 1
ATOM 765 O O . MET A 1 91 ? -26.023 -2.807 21.216 1.00 92.25 91 MET A O 1
ATOM 769 N N . GLN A 1 92 ? -27.193 -0.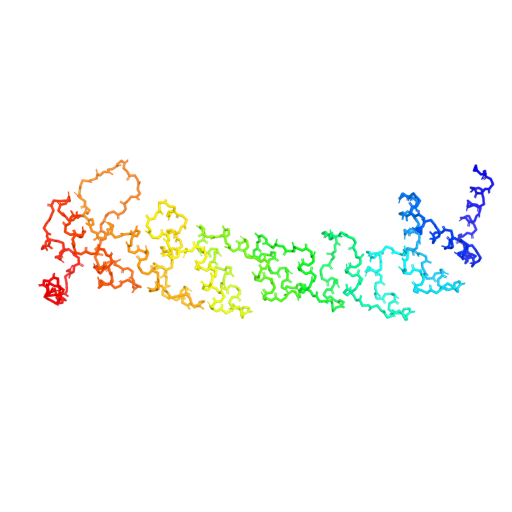895 21.120 1.00 90.81 92 GLN A N 1
ATOM 770 C CA . GLN A 1 92 ? -26.917 -0.637 19.712 1.00 90.81 92 GLN A CA 1
ATOM 771 C C . GLN A 1 92 ? -25.626 0.178 19.605 1.00 90.81 92 GLN A C 1
ATOM 773 O O . GLN A 1 92 ? -25.643 1.402 19.700 1.00 90.81 92 GLN A O 1
ATOM 778 N N . LEU A 1 93 ? -24.497 -0.520 19.480 1.00 92.62 93 LEU A N 1
ATOM 779 C CA . LEU A 1 93 ? -23.184 0.098 19.297 1.00 92.62 93 LEU A CA 1
ATOM 780 C C . LEU A 1 93 ? -22.745 0.015 17.838 1.00 92.62 93 LEU A C 1
ATOM 782 O O . LEU A 1 93 ? -22.832 -1.051 17.228 1.00 92.62 93 LEU A O 1
ATOM 786 N N . ASP A 1 94 ? -22.209 1.125 17.336 1.00 93.31 94 ASP A N 1
ATOM 787 C CA . ASP A 1 94 ? -21.474 1.216 16.077 1.00 93.31 94 ASP A CA 1
ATOM 788 C C . ASP A 1 94 ? -19.972 1.177 16.390 1.00 93.31 94 ASP A C 1
ATOM 790 O O . ASP A 1 94 ? -19.453 2.032 17.118 1.00 93.31 94 ASP A O 1
ATOM 794 N N . ILE A 1 95 ? -19.276 0.161 15.873 1.00 94.38 95 ILE A N 1
ATOM 795 C CA . ILE A 1 95 ? -17.848 -0.038 16.130 1.00 94.38 95 ILE A CA 1
ATOM 796 C C . ILE A 1 95 ? -17.015 1.148 15.644 1.00 94.38 95 ILE A C 1
ATOM 798 O O . ILE A 1 95 ? -16.097 1.574 16.347 1.00 94.38 95 ILE A O 1
ATOM 802 N N . ASN A 1 96 ? -17.382 1.748 14.513 1.00 93.19 96 ASN A N 1
ATOM 803 C CA . ASN A 1 96 ? -16.659 2.881 13.956 1.00 93.19 96 ASN A CA 1
ATOM 804 C C . ASN A 1 96 ? -16.792 4.081 14.896 1.00 93.19 96 ASN A C 1
ATOM 806 O O . ASN A 1 96 ? -15.787 4.669 15.289 1.00 93.19 96 ASN A O 1
ATOM 810 N N . GLN A 1 97 ? -18.000 4.380 15.386 1.00 92.19 97 GLN A N 1
ATOM 811 C CA . GLN A 1 97 ? -18.202 5.463 16.361 1.00 92.19 97 GLN A CA 1
ATOM 812 C C . GLN A 1 97 ? -17.419 5.248 17.661 1.00 92.19 97 GLN A C 1
ATOM 814 O O . GLN A 1 97 ? -16.855 6.200 18.210 1.00 92.19 97 GLN A O 1
ATOM 819 N N . VAL A 1 98 ? -17.353 4.006 18.151 1.00 93.00 98 VAL A N 1
ATOM 820 C CA . VAL A 1 98 ? -16.562 3.672 19.345 1.00 93.00 98 VAL A CA 1
ATOM 821 C C . VAL A 1 98 ? -15.080 3.936 19.094 1.00 93.00 98 VAL A C 1
ATOM 823 O O . VAL A 1 98 ? -14.437 4.588 19.917 1.00 93.00 98 VAL A O 1
ATOM 826 N N . VAL A 1 99 ? -14.548 3.490 17.953 1.00 91.94 99 VAL A N 1
ATOM 827 C CA . VAL A 1 99 ? -13.145 3.714 17.585 1.00 91.94 99 VAL A CA 1
ATOM 828 C C . VAL A 1 99 ? -12.846 5.206 17.438 1.00 91.94 99 VAL A C 1
ATOM 830 O O . VAL A 1 99 ? -11.874 5.686 18.021 1.00 91.94 99 VAL A O 1
ATOM 833 N N . TYR A 1 100 ? -13.700 5.964 16.747 1.00 90.19 100 TYR A N 1
ATOM 834 C CA . TYR A 1 100 ? -13.547 7.414 16.578 1.00 90.19 100 TYR A CA 1
ATOM 835 C C . TYR A 1 100 ? -13.627 8.196 17.895 1.00 90.19 100 TYR A C 1
ATOM 837 O O . TYR A 1 100 ? -13.045 9.273 17.999 1.00 90.19 100 TYR A O 1
ATOM 845 N N . SER A 1 101 ? -14.284 7.642 18.915 1.00 90.31 101 SER A N 1
ATOM 846 C CA . SER A 1 101 ? -14.365 8.248 20.249 1.00 90.31 101 SER A CA 1
ATOM 847 C C . SER A 1 101 ? -13.095 8.058 21.088 1.00 90.31 101 SER A C 1
ATOM 849 O O . SER A 1 101 ? -12.962 8.680 22.143 1.00 90.31 101 SER A O 1
ATOM 851 N N . ILE A 1 102 ? -12.159 7.202 20.665 1.00 89.50 102 ILE A N 1
ATOM 852 C CA . ILE A 1 102 ? -10.883 7.017 21.362 1.00 89.50 102 ILE A CA 1
ATOM 853 C C . ILE A 1 102 ? -10.034 8.295 21.174 1.00 89.50 102 ILE A C 1
ATOM 855 O O . ILE A 1 102 ? -9.834 8.713 20.039 1.00 89.50 102 ILE A O 1
ATOM 859 N N . PRO A 1 103 ? -9.509 8.936 22.235 1.00 83.00 103 PRO A N 1
ATOM 860 C CA . PRO A 1 103 ? -8.806 10.218 22.088 1.00 83.00 103 PRO A CA 1
ATOM 861 C C . PRO A 1 103 ? -7.491 10.134 21.305 1.00 83.00 103 PRO A C 1
ATOM 863 O O . PRO A 1 103 ? -7.187 11.021 20.517 1.00 83.00 103 PRO A O 1
ATOM 866 N N . GLU A 1 104 ? -6.719 9.069 21.516 1.00 82.12 104 GLU A N 1
ATOM 867 C CA . GLU A 1 104 ? -5.408 8.869 20.897 1.00 82.12 104 GLU A CA 1
ATOM 868 C C . GLU A 1 104 ? -5.339 7.460 20.316 1.00 82.12 104 GLU A C 1
ATOM 870 O O . GLU A 1 104 ? -5.705 6.484 20.983 1.00 82.12 104 GLU A O 1
ATOM 875 N N . TRP A 1 105 ? -4.891 7.352 19.064 1.00 81.44 105 TRP A N 1
ATOM 876 C CA . TRP A 1 105 ? -4.558 6.053 18.495 1.00 81.44 105 TRP A CA 1
ATOM 877 C C . TRP A 1 105 ? -3.417 5.429 19.303 1.00 81.44 105 TRP A C 1
ATOM 879 O O . TRP A 1 105 ? -2.502 6.117 19.751 1.00 81.44 105 TRP A O 1
ATOM 889 N N . SER A 1 106 ? -3.491 4.123 19.531 1.00 78.56 106 SER A N 1
ATOM 890 C CA . SER A 1 106 ? -2.480 3.392 20.284 1.00 78.56 106 SER A CA 1
ATOM 891 C C . SER A 1 106 ? -2.173 2.094 19.567 1.00 78.56 106 SER A C 1
ATOM 893 O O . SER A 1 106 ? -3.097 1.372 19.206 1.00 78.56 106 SER A O 1
ATOM 895 N N . ASP A 1 107 ? -0.894 1.734 19.499 1.00 73.81 107 ASP A N 1
ATOM 896 C CA . ASP A 1 107 ? -0.409 0.450 18.960 1.00 73.81 107 ASP A CA 1
ATOM 897 C C . ASP A 1 107 ? -0.988 -0.770 19.693 1.00 73.81 107 ASP A C 1
ATOM 899 O O . ASP A 1 107 ? -0.867 -1.910 19.258 1.00 73.81 107 ASP A O 1
ATOM 903 N N . LYS A 1 108 ? -1.624 -0.542 20.847 1.00 75.19 108 LYS A N 1
ATOM 904 C CA . LYS A 1 108 ? -2.355 -1.564 21.596 1.00 75.19 108 LYS A CA 1
ATOM 905 C C . LYS A 1 108 ? -3.714 -1.887 20.995 1.00 75.19 108 LYS A C 1
ATOM 907 O O . LYS A 1 108 ? -4.361 -2.781 21.526 1.00 75.19 108 LYS A O 1
ATOM 912 N N . ILE A 1 109 ? -4.202 -1.124 20.018 1.00 86.62 109 ILE A N 1
ATOM 913 C CA . ILE A 1 109 ? -5.469 -1.393 19.344 1.00 86.62 109 ILE A CA 1
ATOM 914 C C . ILE A 1 109 ? -5.249 -2.566 18.393 1.00 86.62 109 ILE A C 1
ATOM 916 O O . ILE A 1 109 ? -4.497 -2.479 17.429 1.00 86.62 109 ILE A O 1
ATOM 920 N N . ASP A 1 110 ? -5.915 -3.672 18.697 1.00 90.81 110 ASP A N 1
ATOM 921 C CA . ASP A 1 110 ? -5.843 -4.893 17.908 1.00 90.81 110 ASP A CA 1
ATOM 922 C C . ASP A 1 110 ? -6.669 -4.745 16.616 1.00 90.81 110 ASP A C 1
ATOM 924 O O . ASP A 1 110 ? -7.905 -4.756 16.644 1.00 90.81 110 ASP A O 1
ATOM 928 N N . LEU A 1 111 ? -5.978 -4.590 15.482 1.00 93.12 111 LEU A N 1
ATOM 929 C CA . LEU A 1 111 ? -6.599 -4.475 14.158 1.00 93.12 111 LEU A CA 1
ATOM 930 C C . LEU A 1 111 ? -7.379 -5.736 13.776 1.00 93.12 111 LEU A C 1
ATOM 932 O O . LEU A 1 111 ? -8.448 -5.631 13.179 1.00 93.12 111 LEU A O 1
ATOM 936 N N . GLN A 1 112 ? -6.895 -6.918 14.168 1.00 94.56 112 GLN A N 1
ATOM 937 C CA . GLN A 1 112 ? -7.574 -8.181 13.889 1.00 94.56 112 GLN A CA 1
ATOM 938 C C . GLN A 1 112 ? -8.907 -8.238 14.632 1.00 94.56 112 GLN A C 1
ATOM 940 O O . GLN A 1 112 ? -9.919 -8.693 14.091 1.00 94.56 112 GLN A O 1
ATOM 945 N N . TYR A 1 113 ? -8.927 -7.743 15.872 1.00 94.81 113 TYR A N 1
ATOM 946 C CA . TYR A 1 113 ? -10.159 -7.630 16.638 1.00 94.81 113 TYR A CA 1
ATOM 947 C C . TYR A 1 113 ? -11.150 -6.671 15.971 1.00 94.81 113 TYR A C 1
ATOM 949 O O . TYR A 1 113 ? -12.316 -7.040 15.828 1.00 94.81 113 TYR A O 1
ATOM 957 N N . LEU A 1 114 ? -10.698 -5.499 15.512 1.00 95.38 114 LEU A N 1
ATOM 958 C CA . LEU A 1 114 ? -11.542 -4.537 14.791 1.00 95.38 114 LEU A CA 1
ATOM 959 C C . LEU A 1 114 ? -12.120 -5.122 13.501 1.00 95.38 114 LEU A C 1
ATOM 961 O O . LEU A 1 114 ? -13.330 -5.047 13.291 1.00 95.38 114 LEU A O 1
ATOM 965 N N . HIS A 1 115 ? -11.295 -5.799 12.707 1.00 95.88 115 HIS A N 1
ATOM 966 C CA . HIS A 1 115 ? -11.745 -6.491 11.502 1.00 95.88 115 HIS A CA 1
ATOM 967 C C . HIS A 1 115 ? -12.786 -7.573 11.832 1.00 95.88 115 HIS A C 1
ATOM 969 O O . HIS A 1 115 ? -13.815 -7.681 11.172 1.00 95.88 115 HIS A O 1
ATOM 975 N N . SER A 1 116 ? -12.598 -8.323 12.928 1.00 95.00 116 SER A N 1
ATOM 976 C CA . SER A 1 116 ? -13.573 -9.327 13.391 1.00 95.00 116 SER A CA 1
ATOM 977 C C . SER A 1 116 ? -14.911 -8.746 13.871 1.00 95.00 116 SER A C 1
ATOM 979 O O . SER A 1 116 ? -15.864 -9.500 14.095 1.00 95.00 116 SER A O 1
ATOM 981 N N . LEU A 1 117 ? -14.960 -7.432 14.105 1.00 94.88 117 LEU A N 1
ATOM 982 C CA . LEU A 1 117 ? -16.157 -6.677 14.465 1.00 94.88 117 LEU A CA 1
ATOM 983 C C . LEU A 1 117 ? -16.798 -5.982 13.257 1.00 94.88 117 LEU A C 1
ATOM 985 O O . LEU A 1 117 ? -17.727 -5.205 13.464 1.00 94.88 117 LEU A O 1
ATOM 989 N N . ASP A 1 118 ? -16.334 -6.278 12.037 1.00 93.38 118 ASP A N 1
ATOM 990 C CA . ASP A 1 118 ? -16.824 -5.677 10.790 1.00 93.38 118 ASP A CA 1
ATOM 991 C C . ASP A 1 118 ? -16.668 -4.145 10.783 1.00 93.38 118 ASP A C 1
ATOM 993 O O . ASP A 1 118 ? -17.538 -3.396 10.341 1.00 93.38 118 ASP A O 1
ATOM 997 N N . ALA A 1 119 ? -15.565 -3.661 11.364 1.00 95.50 119 ALA A N 1
ATOM 998 C CA . ALA A 1 119 ? -15.229 -2.247 11.337 1.00 95.50 119 ALA A CA 1
ATOM 999 C C . ALA A 1 119 ? -14.754 -1.817 9.941 1.00 95.50 119 ALA A C 1
ATOM 1001 O O . ALA A 1 119 ? -14.189 -2.615 9.193 1.00 95.50 119 ALA A O 1
ATOM 1002 N N . ASP A 1 120 ? -14.942 -0.538 9.609 1.00 96.44 120 ASP A N 1
ATOM 1003 C CA . ASP A 1 120 ? -14.414 0.047 8.377 1.00 96.44 120 ASP A CA 1
ATOM 1004 C C . ASP A 1 120 ? -12.894 0.208 8.517 1.00 96.44 120 ASP A C 1
ATOM 1006 O O . ASP A 1 120 ? -12.382 1.190 9.069 1.00 96.44 120 ASP A O 1
ATOM 1010 N N . MET A 1 121 ? -12.172 -0.820 8.072 1.00 97.12 121 MET A N 1
ATOM 1011 C CA . MET A 1 121 ? -10.726 -0.908 8.235 1.00 97.12 121 MET A CA 1
ATOM 1012 C C . MET A 1 121 ? -9.977 0.154 7.426 1.00 97.12 121 MET A C 1
ATOM 1014 O O . MET A 1 121 ? -8.912 0.586 7.865 1.00 97.12 121 MET A O 1
ATOM 1018 N N . ASP A 1 122 ? -10.545 0.642 6.321 1.00 97.00 122 ASP A N 1
ATOM 1019 C CA . ASP A 1 122 ? -9.947 1.716 5.522 1.00 97.00 122 ASP A CA 1
ATOM 1020 C C . ASP A 1 122 ? -9.988 3.039 6.289 1.00 97.00 122 ASP A C 1
ATOM 1022 O O . ASP A 1 122 ? -8.961 3.700 6.467 1.00 97.00 122 ASP A O 1
ATOM 1026 N N . GLN A 1 123 ? -11.151 3.397 6.845 1.00 93.94 123 GLN A N 1
ATOM 1027 C CA . GLN A 1 123 ? -11.275 4.578 7.707 1.00 93.94 123 GLN A CA 1
ATOM 1028 C C . GLN A 1 123 ? -10.373 4.493 8.939 1.00 93.94 123 GLN A C 1
ATOM 1030 O O . GLN A 1 123 ? -9.750 5.483 9.339 1.00 93.94 123 GLN A O 1
ATOM 1035 N N . ILE A 1 124 ? -10.289 3.305 9.536 1.00 93.44 124 ILE A N 1
ATOM 1036 C CA . ILE A 1 124 ? -9.414 3.042 10.674 1.00 93.44 124 ILE A CA 1
ATOM 1037 C C . ILE A 1 124 ? -7.945 3.246 10.301 1.00 93.44 124 ILE A C 1
ATOM 1039 O O . ILE A 1 124 ? -7.218 3.868 11.078 1.00 93.44 124 ILE A O 1
ATOM 1043 N N . ALA A 1 125 ? -7.516 2.765 9.134 1.00 94.12 125 ALA A N 1
ATOM 1044 C CA . ALA A 1 125 ? -6.134 2.878 8.693 1.00 94.12 125 ALA A CA 1
ATOM 1045 C C . ALA A 1 125 ? -5.703 4.345 8.531 1.00 94.12 125 ALA A C 1
ATOM 1047 O O . ALA A 1 125 ? -4.657 4.729 9.060 1.00 94.12 125 ALA A O 1
ATOM 1048 N N . TYR A 1 126 ? -6.543 5.196 7.924 1.00 92.19 126 TYR A N 1
ATOM 1049 C CA . TYR A 1 126 ? -6.274 6.641 7.857 1.00 92.19 126 TYR A CA 1
ATOM 1050 C C . TYR A 1 126 ? -6.324 7.310 9.229 1.00 92.19 1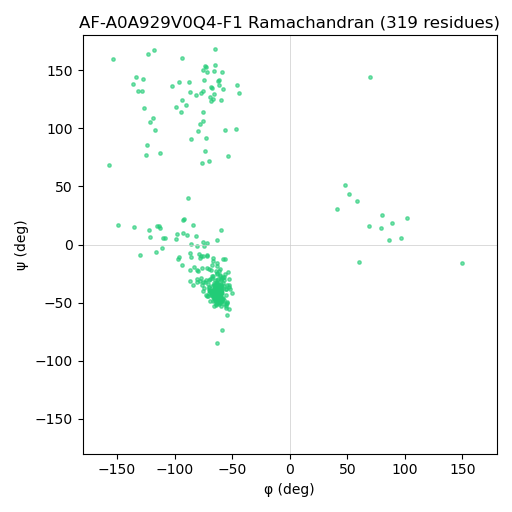26 TYR A C 1
ATOM 1052 O O . TYR A 1 126 ? -5.474 8.139 9.546 1.00 92.19 126 TYR A O 1
ATOM 1060 N N . ARG A 1 127 ? -7.299 6.956 10.075 1.00 89.31 127 ARG A N 1
ATOM 1061 C CA . ARG A 1 127 ? -7.401 7.520 11.429 1.00 89.31 127 ARG A CA 1
ATOM 1062 C C . ARG A 1 127 ? -6.154 7.216 12.259 1.00 89.31 127 ARG A C 1
ATOM 1064 O O . ARG A 1 127 ? -5.715 8.067 13.030 1.00 89.31 127 ARG A O 1
ATOM 1071 N N . GLY A 1 128 ? -5.644 5.992 12.154 1.00 87.44 128 GLY A N 1
ATOM 1072 C CA . GLY A 1 128 ? -4.455 5.540 12.868 1.00 87.44 128 GLY A CA 1
ATOM 1073 C C . GLY A 1 128 ? -3.140 6.001 12.249 1.00 87.44 128 GLY A C 1
ATOM 1074 O O . GLY A 1 128 ? -2.107 5.805 12.881 1.00 87.44 128 GLY A O 1
ATOM 1075 N N . ASN A 1 129 ? -3.178 6.603 11.054 1.00 89.44 129 ASN A N 1
ATOM 1076 C CA . ASN A 1 129 ? -2.006 6.907 10.237 1.00 89.44 129 ASN A C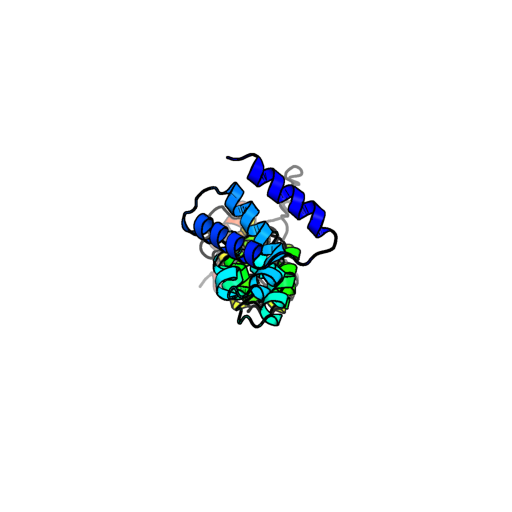A 1
ATOM 1077 C C . ASN A 1 129 ? -1.067 5.696 10.109 1.00 89.44 129 ASN A C 1
ATOM 1079 O O . ASN A 1 129 ? 0.119 5.771 10.430 1.00 89.44 129 ASN A O 1
ATOM 1083 N N . LEU A 1 130 ? -1.639 4.548 9.730 1.00 91.62 130 LEU A N 1
ATOM 1084 C CA . LEU A 1 130 ? -0.927 3.273 9.661 1.00 91.62 130 LEU A CA 1
ATOM 1085 C C . LEU A 1 130 ? -0.026 3.221 8.416 1.00 91.62 130 LEU A C 1
ATOM 1087 O O . LEU A 1 130 ? -0.330 2.499 7.475 1.00 91.62 130 LEU A O 1
ATOM 1091 N N . GLU A 1 131 ? 1.047 4.008 8.402 1.00 91.88 131 GLU A N 1
ATOM 1092 C CA . GLU A 1 131 ? 2.042 4.074 7.323 1.00 91.88 131 GLU A CA 1
ATOM 1093 C C . GLU A 1 131 ? 3.000 2.869 7.411 1.00 91.88 131 GLU A C 1
ATOM 1095 O O . GLU A 1 131 ? 3.870 2.843 8.290 1.00 91.88 131 GLU A O 1
ATOM 1100 N N . PRO A 1 132 ? 2.862 1.842 6.548 1.00 93.81 132 PRO A N 1
ATOM 1101 C CA . PRO A 1 132 ? 3.736 0.682 6.604 1.00 93.81 132 PRO A CA 1
ATOM 1102 C C . PRO A 1 132 ? 5.122 1.023 6.045 1.00 93.81 132 PRO A C 1
ATOM 1104 O O . PRO A 1 132 ? 5.255 1.705 5.031 1.00 93.81 132 PRO A O 1
ATOM 1107 N N . ASN A 1 133 ? 6.167 0.480 6.663 1.00 94.88 133 ASN A N 1
ATOM 1108 C CA . ASN A 1 133 ? 7.570 0.661 6.271 1.00 94.88 133 ASN A CA 1
ATOM 1109 C C . ASN A 1 133 ? 8.212 -0.610 5.681 1.00 94.88 133 ASN A C 1
ATOM 1111 O O . ASN A 1 133 ? 9.424 -0.656 5.454 1.00 94.88 133 ASN A O 1
ATOM 1115 N N . SER A 1 134 ? 7.426 -1.670 5.483 1.00 95.75 134 SER A N 1
ATOM 1116 C CA . SER A 1 134 ? 7.895 -2.951 4.959 1.00 95.75 134 SER A CA 1
ATOM 1117 C C . SER A 1 134 ? 6.782 -3.712 4.241 1.00 95.75 134 SER A C 1
ATOM 1119 O O . SER A 1 134 ? 5.597 -3.498 4.493 1.00 95.75 134 SER A O 1
ATOM 1121 N N . LEU A 1 135 ? 7.157 -4.656 3.373 1.00 95.00 135 LEU A N 1
ATOM 1122 C CA . LEU A 1 135 ? 6.190 -5.540 2.714 1.00 95.00 135 LEU A CA 1
ATOM 1123 C C . LEU A 1 135 ? 5.419 -6.421 3.717 1.00 95.00 135 LEU A C 1
ATOM 1125 O O . LEU A 1 135 ? 4.262 -6.752 3.476 1.00 95.00 135 LEU A O 1
ATOM 1129 N N . ASP A 1 136 ? 6.030 -6.775 4.850 1.00 95.94 136 ASP A N 1
ATOM 1130 C CA . ASP A 1 136 ? 5.359 -7.529 5.915 1.00 95.94 136 ASP A CA 1
ATOM 1131 C C . ASP A 1 136 ? 4.287 -6.681 6.610 1.00 95.94 136 ASP A C 1
ATOM 1133 O O . ASP A 1 136 ? 3.188 -7.171 6.868 1.00 95.94 136 ASP A O 1
ATOM 1137 N N . GLU A 1 137 ? 4.561 -5.398 6.857 1.00 95.88 137 GLU A N 1
ATOM 1138 C CA . GLU A 1 137 ? 3.569 -4.462 7.397 1.00 95.88 137 GLU A CA 1
ATOM 1139 C C . GLU A 1 137 ? 2.438 -4.185 6.396 1.00 95.88 137 GLU A C 1
ATOM 1141 O O . GLU A 1 137 ? 1.271 -4.193 6.787 1.00 95.88 137 GLU A O 1
ATOM 1146 N N . ILE A 1 138 ? 2.753 -4.050 5.101 1.00 97.12 138 ILE A N 1
ATOM 1147 C CA . ILE A 1 138 ? 1.754 -3.986 4.019 1.00 97.12 138 ILE A CA 1
ATOM 1148 C C . ILE A 1 138 ? 0.842 -5.218 4.065 1.00 97.12 138 ILE A C 1
ATOM 1150 O O . ILE A 1 138 ? -0.381 -5.092 4.117 1.00 97.12 138 ILE A O 1
ATOM 1154 N N . ASN A 1 139 ? 1.429 -6.418 4.085 1.00 96.25 139 ASN A N 1
ATOM 1155 C CA . ASN A 1 139 ? 0.678 -7.671 4.169 1.00 96.25 139 ASN A CA 1
ATOM 1156 C C . ASN A 1 139 ? -0.186 -7.732 5.431 1.00 96.25 139 ASN A C 1
ATOM 1158 O O . ASN A 1 139 ? -1.322 -8.202 5.380 1.00 96.25 139 ASN A O 1
ATOM 1162 N N . ASN A 1 140 ? 0.333 -7.246 6.559 1.00 95.38 140 ASN A N 1
ATOM 1163 C CA . ASN A 1 140 ? -0.398 -7.214 7.815 1.00 95.38 140 ASN A CA 1
ATOM 1164 C C . ASN A 1 140 ? -1.656 -6.334 7.715 1.00 95.38 140 ASN A C 1
ATOM 1166 O O . ASN A 1 140 ? -2.713 -6.749 8.185 1.00 95.38 140 ASN A O 1
ATOM 1170 N N . LEU A 1 141 ? -1.591 -5.165 7.067 1.00 96.31 141 LEU A N 1
ATOM 1171 C CA . LEU A 1 141 ? -2.774 -4.317 6.854 1.00 96.31 141 LEU A CA 1
ATOM 1172 C C . LEU A 1 141 ? -3.837 -5.029 6.006 1.00 96.31 141 LEU A C 1
ATOM 1174 O O . LEU A 1 141 ? -4.999 -5.094 6.413 1.00 96.31 141 LEU A O 1
ATOM 1178 N N . ILE A 1 142 ? -3.427 -5.650 4.897 1.00 96.88 142 ILE A N 1
ATOM 1179 C CA . ILE A 1 142 ? -4.327 -6.406 4.010 1.00 96.88 142 ILE A CA 1
ATOM 1180 C C . ILE A 1 142 ? -4.994 -7.579 4.746 1.00 96.88 142 ILE A C 1
ATOM 1182 O O . ILE A 1 142 ? -6.206 -7.767 4.658 1.00 96.88 142 ILE A O 1
ATOM 1186 N N . ILE A 1 143 ? -4.226 -8.367 5.509 1.00 95.88 143 ILE A N 1
ATOM 1187 C CA . ILE A 1 143 ? -4.756 -9.499 6.295 1.00 95.88 143 ILE A CA 1
ATOM 1188 C C . ILE A 1 143 ? -5.749 -9.015 7.362 1.00 95.88 143 ILE A C 1
ATOM 1190 O O . ILE A 1 143 ? -6.730 -9.701 7.663 1.00 95.88 143 ILE A O 1
ATOM 1194 N N . ASN A 1 144 ? -5.529 -7.818 7.906 1.00 96.19 144 ASN A N 1
ATOM 1195 C CA . ASN A 1 144 ? -6.445 -7.171 8.840 1.00 96.19 144 ASN A CA 1
ATOM 1196 C C . ASN A 1 144 ? -7.583 -6.402 8.150 1.00 96.19 144 ASN A C 1
ATOM 1198 O O . ASN A 1 144 ? -8.258 -5.622 8.808 1.00 96.19 144 ASN A O 1
ATOM 1202 N N . GLY A 1 145 ? -7.849 -6.652 6.866 1.00 95.69 145 GLY A N 1
ATOM 1203 C CA . GLY A 1 145 ? -9.061 -6.184 6.192 1.00 95.69 145 GLY A CA 1
ATOM 1204 C C . GLY A 1 145 ? -8.982 -4.776 5.613 1.00 95.69 145 GLY A C 1
ATOM 1205 O O . GLY A 1 145 ? -9.984 -4.310 5.079 1.00 95.69 145 GLY A O 1
ATOM 1206 N N . VAL A 1 146 ? -7.825 -4.108 5.678 1.00 97.75 146 VAL A N 1
ATOM 1207 C CA . VAL A 1 146 ? -7.605 -2.860 4.932 1.00 97.75 146 VAL A CA 1
ATOM 1208 C C . VAL A 1 146 ? -7.570 -3.194 3.442 1.00 97.75 146 VAL A C 1
ATOM 1210 O O . VAL A 1 146 ? -6.946 -4.172 3.020 1.00 97.75 146 VAL A O 1
ATOM 1213 N N . SER A 1 147 ? -8.251 -2.401 2.625 1.00 97.69 147 SER A N 1
ATOM 1214 C CA . SER A 1 147 ? -8.303 -2.600 1.186 1.00 97.69 147 SER A CA 1
ATOM 1215 C C . SER A 1 147 ? -6.928 -2.407 0.547 1.00 97.69 147 SER A C 1
ATOM 1217 O O . SER A 1 147 ? -6.056 -1.683 1.043 1.00 97.69 147 SER A O 1
ATOM 1219 N N . ALA A 1 148 ? -6.733 -3.045 -0.609 1.00 97.31 148 ALA A N 1
ATOM 1220 C CA . ALA A 1 148 ? -5.514 -2.879 -1.394 1.00 97.31 148 ALA A CA 1
ATOM 1221 C C . ALA A 1 148 ? -5.286 -1.418 -1.802 1.00 97.31 148 ALA A C 1
ATOM 1223 O O . ALA A 1 148 ? -4.146 -0.963 -1.795 1.00 97.31 148 ALA A O 1
ATOM 1224 N N . GLN A 1 149 ? -6.364 -0.685 -2.104 1.00 97.88 149 GLN A N 1
ATOM 1225 C CA . GLN A 1 149 ? -6.306 0.720 -2.499 1.00 97.88 149 GLN A CA 1
ATOM 1226 C C . GLN A 1 149 ? -5.809 1.604 -1.353 1.00 97.88 149 GLN A C 1
ATOM 1228 O O . GLN A 1 149 ? -4.824 2.318 -1.522 1.00 97.88 149 GLN A O 1
ATOM 1233 N N . THR A 1 150 ? -6.427 1.509 -0.175 1.00 98.00 150 THR A N 1
ATOM 1234 C CA . THR A 1 150 ? -5.997 2.281 0.999 1.00 98.00 150 THR A CA 1
ATOM 1235 C C . THR A 1 150 ? -4.591 1.896 1.440 1.00 98.00 150 THR A C 1
ATOM 1237 O O . THR A 1 150 ? -3.774 2.766 1.729 1.00 98.00 150 THR A O 1
ATOM 1240 N N . THR A 1 151 ? -4.260 0.604 1.419 1.00 97.94 151 THR A N 1
ATOM 1241 C CA . THR A 1 151 ? -2.902 0.156 1.747 1.00 97.94 151 THR A CA 1
ATOM 1242 C C . THR A 1 151 ? -1.877 0.708 0.756 1.00 97.94 151 THR A C 1
ATOM 1244 O O . THR A 1 151 ? -0.810 1.142 1.179 1.00 97.94 151 THR A O 1
ATOM 1247 N N . PHE A 1 152 ? -2.181 0.738 -0.546 1.00 97.75 152 PHE A N 1
ATOM 1248 C CA . PHE A 1 152 ? -1.296 1.309 -1.568 1.00 97.75 152 PHE A CA 1
ATOM 1249 C C . PHE A 1 152 ? -1.025 2.797 -1.327 1.00 97.75 152 PHE A C 1
ATOM 1251 O O . PHE A 1 152 ? 0.127 3.219 -1.395 1.00 97.75 152 PHE A O 1
ATOM 1258 N N . GLU A 1 153 ? -2.061 3.567 -0.990 1.00 96.88 153 GLU A N 1
ATOM 1259 C CA . GLU A 1 153 ? -1.941 4.994 -0.669 1.00 96.88 153 GLU A CA 1
ATOM 1260 C C . GLU A 1 153 ? -1.116 5.239 0.600 1.00 96.88 153 GLU A C 1
ATOM 1262 O O . GLU A 1 153 ? -0.213 6.070 0.591 1.00 96.88 153 GLU A O 1
ATOM 1267 N N . LEU A 1 154 ? -1.357 4.477 1.672 1.00 96.75 154 LEU A N 1
ATOM 1268 C CA . LEU A 1 154 ? -0.578 4.588 2.913 1.00 96.75 154 LEU A CA 1
ATOM 1269 C C . LEU A 1 154 ? 0.879 4.134 2.741 1.00 96.75 154 LEU A C 1
ATOM 1271 O O . LEU A 1 154 ? 1.762 4.602 3.452 1.00 96.75 154 LEU A O 1
ATOM 1275 N N . SER A 1 155 ? 1.143 3.231 1.794 1.00 97.12 155 SER A N 1
ATOM 1276 C CA . SER A 1 155 ? 2.488 2.708 1.509 1.00 97.12 155 SER A CA 1
ATOM 1277 C C . SER A 1 155 ? 3.335 3.634 0.641 1.00 97.12 155 SER A C 1
ATOM 1279 O O . SER A 1 155 ? 4.469 3.283 0.317 1.00 97.12 155 SER A O 1
ATOM 1281 N N . GLU A 1 156 ? 2.800 4.775 0.209 1.00 94.50 156 GLU A N 1
ATOM 1282 C CA . GLU A 1 156 ? 3.432 5.637 -0.785 1.00 94.50 156 GLU A CA 1
ATOM 1283 C C . GLU A 1 156 ? 4.862 6.036 -0.400 1.00 94.50 156 GLU A C 1
ATOM 1285 O O . GLU A 1 156 ? 5.786 5.834 -1.191 1.00 94.50 156 GLU A O 1
ATOM 1290 N N . ASP A 1 157 ? 5.072 6.517 0.826 1.00 92.75 157 ASP A N 1
ATOM 1291 C CA . ASP A 1 157 ? 6.395 6.930 1.303 1.00 92.75 157 ASP A CA 1
ATOM 1292 C C . ASP A 1 157 ? 7.387 5.763 1.323 1.00 92.75 157 ASP A C 1
ATOM 1294 O O . ASP A 1 157 ? 8.539 5.901 0.895 1.00 92.75 157 ASP A O 1
ATOM 1298 N N . TYR A 1 158 ? 6.934 4.578 1.737 1.00 95.50 158 TYR A N 1
ATOM 1299 C CA . TYR A 1 158 ? 7.755 3.375 1.685 1.00 95.50 158 TYR A CA 1
ATOM 1300 C C . TYR A 1 158 ? 8.098 2.982 0.245 1.00 95.50 158 TYR A C 1
ATOM 1302 O O . TYR A 1 158 ? 9.266 2.714 -0.051 1.00 95.50 158 TYR A O 1
ATOM 1310 N N . ILE A 1 159 ? 7.132 3.003 -0.676 1.00 95.06 159 ILE A N 1
ATOM 1311 C CA . ILE A 1 159 ? 7.368 2.704 -2.094 1.00 95.06 159 ILE A CA 1
ATOM 1312 C C . ILE A 1 159 ? 8.400 3.679 -2.675 1.00 95.06 159 ILE A C 1
ATOM 1314 O O . ILE A 1 159 ? 9.371 3.248 -3.299 1.00 95.06 159 ILE A O 1
ATOM 1318 N N . LEU A 1 160 ? 8.241 4.980 -2.424 1.00 90.88 160 LEU A N 1
ATOM 1319 C CA . LEU A 1 160 ? 9.158 6.014 -2.906 1.00 90.88 160 LEU A CA 1
ATOM 1320 C C . LEU A 1 160 ? 10.560 5.875 -2.298 1.00 90.88 160 LEU A C 1
ATOM 1322 O O . LEU A 1 160 ? 11.550 6.066 -3.005 1.00 90.88 160 LEU A O 1
ATOM 1326 N N . SER A 1 161 ? 10.671 5.468 -1.029 1.00 89.81 161 SER A N 1
ATOM 1327 C CA . SER A 1 161 ? 11.969 5.209 -0.384 1.00 89.81 161 SER A CA 1
ATOM 1328 C C . SER A 1 161 ? 12.761 4.058 -1.027 1.00 89.81 161 SER A C 1
ATOM 1330 O O . SER A 1 161 ? 13.977 3.978 -0.863 1.00 89.81 161 SER A O 1
ATOM 1332 N N . ASN A 1 162 ? 12.099 3.191 -1.806 1.00 90.94 162 ASN A N 1
ATOM 1333 C CA . ASN A 1 162 ? 12.728 2.090 -2.539 1.00 90.94 162 ASN A CA 1
ATOM 1334 C C . ASN A 1 162 ? 13.208 2.480 -3.951 1.00 90.94 162 ASN A C 1
ATOM 1336 O O . ASN A 1 162 ? 13.636 1.603 -4.699 1.00 90.94 162 ASN A O 1
ATOM 1340 N N . ALA A 1 163 ? 13.183 3.765 -4.323 1.00 86.00 163 ALA A N 1
ATOM 1341 C CA . ALA A 1 163 ? 13.646 4.248 -5.630 1.00 86.00 163 ALA A CA 1
ATOM 1342 C C . ALA A 1 163 ? 15.071 3.784 -5.994 1.00 86.00 163 ALA A C 1
ATOM 1344 O O . ALA A 1 163 ? 15.325 3.418 -7.139 1.00 86.00 163 ALA A O 1
ATOM 1345 N N . ASP A 1 164 ? 15.973 3.735 -5.009 1.00 83.44 164 ASP A N 1
ATOM 1346 C CA . ASP A 1 164 ? 17.364 3.296 -5.181 1.00 83.44 164 ASP A CA 1
ATOM 1347 C C . ASP A 1 164 ? 17.524 1.770 -5.318 1.00 83.44 164 ASP A C 1
ATOM 1349 O O . ASP A 1 164 ? 18.609 1.290 -5.657 1.00 83.44 164 ASP A O 1
ATOM 1353 N N . TYR A 1 165 ? 16.459 0.998 -5.070 1.00 90.19 165 TYR A N 1
ATOM 1354 C CA . TYR A 1 165 ? 16.464 -0.466 -5.015 1.00 90.19 165 TYR A CA 1
ATOM 1355 C C . TYR A 1 165 ? 15.430 -1.057 -5.992 1.00 90.19 165 TYR A C 1
ATOM 1357 O O . TYR A 1 165 ? 14.373 -1.529 -5.559 1.00 90.19 165 TYR A O 1
ATOM 1365 N N . PRO A 1 166 ? 15.720 -1.090 -7.308 1.00 91.12 166 PRO A N 1
ATOM 1366 C CA . PRO A 1 166 ? 14.737 -1.432 -8.340 1.00 91.12 166 PRO A CA 1
ATOM 1367 C C . PRO A 1 166 ? 14.083 -2.805 -8.164 1.00 91.12 166 PRO A C 1
ATOM 1369 O O . PRO A 1 166 ? 12.888 -2.949 -8.400 1.00 91.12 166 PRO A O 1
ATOM 1372 N N . ASP A 1 167 ? 14.827 -3.806 -7.685 1.00 92.88 167 ASP A N 1
ATOM 1373 C CA . ASP A 1 167 ? 14.276 -5.135 -7.398 1.00 92.88 167 ASP A CA 1
ATOM 1374 C C . ASP A 1 167 ? 13.261 -5.124 -6.253 1.00 92.88 167 ASP A C 1
ATOM 1376 O O . ASP A 1 167 ? 12.248 -5.823 -6.315 1.00 92.88 167 ASP A O 1
ATOM 1380 N N . ASN A 1 168 ? 13.519 -4.346 -5.200 1.00 94.50 168 ASN A N 1
ATOM 1381 C CA . ASN A 1 168 ? 12.584 -4.214 -4.085 1.00 94.50 168 ASN A CA 1
ATOM 1382 C C . ASN A 1 168 ? 11.361 -3.406 -4.513 1.00 94.50 168 ASN A C 1
ATOM 1384 O O . ASN A 1 168 ? 10.236 -3.833 -4.263 1.00 94.50 168 ASN A O 1
ATOM 1388 N N . LEU A 1 169 ? 11.573 -2.301 -5.230 1.00 95.12 169 LEU A N 1
ATOM 1389 C CA . LEU A 1 169 ? 10.496 -1.503 -5.802 1.00 95.12 169 LEU A CA 1
ATOM 1390 C C . LEU A 1 169 ? 9.600 -2.344 -6.720 1.00 95.12 169 LEU A C 1
ATOM 1392 O O . LEU A 1 169 ? 8.380 -2.333 -6.567 1.00 95.12 169 LEU A O 1
ATOM 1396 N N . PHE A 1 170 ? 10.196 -3.127 -7.623 1.00 95.94 170 PHE A N 1
ATOM 1397 C CA . PHE A 1 170 ? 9.465 -4.036 -8.500 1.00 95.94 170 PHE A CA 1
ATOM 1398 C C . PHE A 1 170 ? 8.642 -5.050 -7.701 1.00 95.94 170 PHE A C 1
ATOM 1400 O O . PHE A 1 170 ? 7.464 -5.233 -7.996 1.00 95.94 170 PHE A O 1
ATOM 1407 N N . LYS A 1 171 ? 9.220 -5.679 -6.668 1.00 96.94 171 LYS A N 1
ATOM 1408 C CA . LYS A 1 171 ? 8.492 -6.626 -5.804 1.00 96.94 171 LYS A CA 1
ATOM 1409 C C . LYS A 1 171 ? 7.275 -5.981 -5.145 1.00 96.94 171 LYS A C 1
ATOM 1411 O O . LYS A 1 171 ? 6.204 -6.578 -5.165 1.00 96.94 171 LYS A O 1
ATOM 1416 N N . ILE A 1 172 ? 7.428 -4.777 -4.590 1.00 97.56 172 ILE A N 1
ATOM 1417 C CA . ILE A 1 172 ? 6.336 -4.063 -3.914 1.00 97.56 172 ILE A CA 1
ATOM 1418 C C . ILE A 1 172 ? 5.234 -3.695 -4.919 1.00 97.56 172 ILE A C 1
ATOM 1420 O O . ILE A 1 172 ? 4.061 -3.980 -4.688 1.00 97.56 172 ILE A O 1
ATOM 1424 N N . LEU A 1 173 ? 5.594 -3.115 -6.067 1.00 97.44 173 LEU A N 1
ATOM 1425 C CA . LEU A 1 173 ? 4.624 -2.719 -7.094 1.00 97.44 173 LEU A CA 1
ATOM 1426 C C . LEU A 1 173 ? 3.933 -3.927 -7.738 1.00 97.44 173 LEU A C 1
ATOM 1428 O O . LEU A 1 173 ? 2.730 -3.891 -7.978 1.00 97.44 173 LEU A O 1
ATOM 1432 N N . SER A 1 174 ? 4.672 -5.011 -7.980 1.00 97.19 174 SER A N 1
ATOM 1433 C CA . SER A 1 174 ? 4.124 -6.271 -8.485 1.00 97.19 174 SER A CA 1
ATOM 1434 C C . SER A 1 174 ? 3.144 -6.888 -7.495 1.00 97.19 174 SER A C 1
ATOM 1436 O O . SER A 1 174 ? 2.054 -7.286 -7.899 1.00 97.19 174 SER A O 1
ATOM 1438 N N . PHE A 1 175 ? 3.464 -6.876 -6.199 1.00 97.69 175 PHE A N 1
ATOM 1439 C CA . PHE A 1 175 ? 2.533 -7.296 -5.157 1.00 97.69 175 PHE A CA 1
ATOM 1440 C C . PHE A 1 175 ? 1.212 -6.515 -5.238 1.00 97.69 175 PHE A C 1
ATOM 1442 O O . PHE A 1 175 ? 0.149 -7.121 -5.370 1.00 97.69 175 PHE A O 1
ATOM 1449 N N . PHE A 1 176 ? 1.263 -5.182 -5.282 1.00 98.25 176 PHE A N 1
ATOM 1450 C CA . PHE A 1 176 ? 0.056 -4.363 -5.429 1.00 98.25 176 PHE A CA 1
ATOM 1451 C C . PHE A 1 176 ? -0.688 -4.600 -6.747 1.00 98.25 176 PHE A C 1
ATOM 1453 O O . PHE A 1 176 ? -1.919 -4.632 -6.757 1.00 98.25 176 PHE A O 1
ATOM 1460 N N . TYR A 1 177 ? 0.029 -4.843 -7.845 1.00 97.81 177 TYR A N 1
ATOM 1461 C CA . TYR A 1 177 ? -0.582 -5.201 -9.124 1.00 97.81 177 TYR A CA 1
ATOM 1462 C C . TYR A 1 177 ? -1.399 -6.498 -9.025 1.00 97.81 177 TYR A C 1
ATOM 1464 O O . TYR A 1 177 ? -2.525 -6.561 -9.518 1.00 97.81 177 TYR A O 1
ATOM 1472 N N . THR A 1 178 ? -0.889 -7.519 -8.318 1.00 97.00 178 THR A N 1
ATOM 1473 C CA . THR A 1 178 ? -1.657 -8.756 -8.064 1.00 97.00 178 THR A CA 1
ATOM 1474 C C . THR A 1 178 ? -2.910 -8.524 -7.216 1.00 97.00 178 THR A C 1
ATOM 1476 O O . THR A 1 178 ? -3.867 -9.289 -7.314 1.00 97.00 178 THR A O 1
ATOM 1479 N N . LEU A 1 179 ? -2.939 -7.435 -6.443 1.00 96.81 179 LEU A N 1
ATOM 1480 C CA . LEU A 1 179 ? -4.090 -6.978 -5.665 1.00 96.81 179 LEU A CA 1
ATOM 1481 C C . LEU A 1 179 ? -4.982 -5.984 -6.431 1.00 96.81 179 LEU A C 1
ATOM 1483 O O . LEU A 1 179 ? -5.768 -5.261 -5.825 1.00 96.81 179 LEU A O 1
ATOM 1487 N N . SER A 1 180 ? -4.909 -5.984 -7.766 1.00 96.06 180 SER A N 1
ATOM 1488 C CA . SER A 1 180 ? -5.733 -5.162 -8.667 1.00 96.06 180 SER A CA 1
ATOM 1489 C C . SER A 1 180 ? -5.456 -3.654 -8.636 1.00 96.06 180 SER A C 1
ATOM 1491 O O . SER A 1 180 ? -6.253 -2.889 -9.183 1.00 96.06 180 SER A O 1
ATOM 1493 N N . ILE A 1 181 ? -4.323 -3.208 -8.079 1.00 98.06 181 ILE A N 1
ATOM 1494 C CA . ILE A 1 181 ? -3.845 -1.842 -8.328 1.00 98.06 181 ILE A CA 1
ATOM 1495 C C . ILE A 1 181 ? -3.477 -1.718 -9.802 1.00 98.06 181 ILE A C 1
ATOM 1497 O O . ILE A 1 181 ? -2.769 -2.552 -10.371 1.00 98.06 181 ILE A O 1
ATOM 1501 N N . THR A 1 182 ? -3.991 -0.676 -10.445 1.00 97.19 182 THR A N 1
ATOM 1502 C CA . THR A 1 182 ? -3.896 -0.547 -11.897 1.00 97.19 182 THR A CA 1
ATOM 1503 C C . THR A 1 182 ? -2.481 -0.188 -12.342 1.00 97.19 182 THR A C 1
ATOM 1505 O O . THR A 1 182 ? -1.727 0.498 -11.648 1.00 97.19 182 THR A O 1
ATOM 1508 N N . SER A 1 183 ? -2.138 -0.563 -13.575 1.00 95.50 183 SER A N 1
ATOM 1509 C CA . SER A 1 183 ? -0.888 -0.122 -14.199 1.00 95.50 183 SER A CA 1
ATOM 1510 C C . SER A 1 183 ? -0.789 1.403 -14.295 1.00 95.50 183 SER A C 1
ATOM 1512 O O . SER A 1 183 ? 0.308 1.942 -14.290 1.00 95.50 183 SER A O 1
ATOM 1514 N N . GLU A 1 184 ? -1.913 2.120 -14.389 1.00 95.69 184 GLU A N 1
ATOM 1515 C CA . GLU A 1 184 ? -1.923 3.586 -14.407 1.00 95.69 184 GLU A CA 1
ATOM 1516 C C . GLU A 1 184 ? -1.460 4.170 -13.067 1.00 95.69 184 GLU A C 1
ATOM 1518 O O . GLU A 1 184 ? -0.593 5.045 -13.043 1.00 95.69 184 GLU A O 1
ATOM 1523 N N . GLN A 1 185 ? -1.956 3.628 -11.953 1.00 96.25 185 GLN A N 1
ATOM 1524 C CA . GLN A 1 185 ? -1.514 4.017 -10.613 1.00 96.25 185 GLN A CA 1
ATOM 1525 C C . GLN A 1 185 ? -0.034 3.684 -10.389 1.00 96.25 185 GLN A C 1
ATOM 1527 O O . GLN A 1 185 ? 0.720 4.527 -9.903 1.00 96.25 185 GLN A O 1
ATOM 1532 N N . ILE A 1 186 ? 0.419 2.506 -10.827 1.00 95.81 186 ILE A N 1
ATOM 1533 C CA . ILE A 1 186 ? 1.839 2.125 -10.774 1.00 95.81 186 ILE A CA 1
ATOM 1534 C C . ILE A 1 186 ? 2.700 3.081 -11.619 1.00 95.81 186 ILE A C 1
ATOM 1536 O O . ILE A 1 186 ? 3.717 3.586 -11.141 1.00 95.81 186 ILE A O 1
ATOM 1540 N N . ARG A 1 187 ? 2.286 3.399 -12.854 1.00 91.94 187 ARG A N 1
ATOM 1541 C CA . ARG A 1 187 ? 2.986 4.358 -13.733 1.00 91.94 187 ARG A CA 1
ATOM 1542 C C . ARG A 1 187 ? 3.065 5.756 -13.126 1.00 91.94 187 ARG A C 1
ATOM 1544 O O . ARG A 1 187 ? 4.079 6.432 -13.309 1.00 91.94 187 ARG A O 1
ATOM 1551 N N . SER A 1 188 ? 2.028 6.179 -12.405 1.00 91.69 188 SER A N 1
ATOM 1552 C CA . SER A 1 188 ? 2.014 7.447 -11.669 1.00 91.69 188 SER A CA 1
ATOM 1553 C C . SER A 1 188 ? 3.122 7.491 -10.612 1.00 91.69 188 SER A C 1
ATOM 1555 O O . SER A 1 188 ? 3.898 8.446 -10.584 1.00 91.69 188 SER A O 1
ATOM 1557 N N . ILE A 1 189 ? 3.292 6.424 -9.821 1.00 91.50 189 ILE A N 1
ATOM 1558 C CA . ILE A 1 189 ? 4.397 6.319 -8.855 1.00 91.50 189 ILE A CA 1
ATOM 1559 C C . ILE A 1 189 ? 5.761 6.362 -9.551 1.00 91.50 189 ILE A C 1
ATOM 1561 O O . ILE A 1 189 ? 6.619 7.159 -9.168 1.00 91.50 189 ILE A O 1
ATOM 1565 N N . ILE A 1 190 ? 5.962 5.574 -10.613 1.00 89.62 190 ILE A N 1
ATOM 1566 C CA . ILE A 1 190 ? 7.246 5.563 -11.336 1.00 89.62 190 ILE A CA 1
ATOM 1567 C C . ILE A 1 190 ? 7.580 6.948 -11.905 1.00 89.62 190 ILE A C 1
ATOM 1569 O O . ILE A 1 190 ? 8.728 7.380 -11.845 1.00 89.62 190 ILE A O 1
ATOM 1573 N N . SER A 1 191 ? 6.581 7.678 -12.401 1.00 85.25 191 SER A N 1
ATOM 1574 C CA . SER A 1 191 ? 6.752 9.027 -12.953 1.00 85.25 191 SER A CA 1
ATOM 1575 C C . SER A 1 191 ? 7.120 10.070 -11.888 1.00 85.25 191 SER A C 1
ATOM 1577 O O . SER A 1 191 ? 7.699 11.106 -12.210 1.00 85.25 191 SER A O 1
ATOM 1579 N N . ARG A 1 192 ? 6.815 9.807 -10.612 1.00 85.12 192 ARG A N 1
ATOM 1580 C CA . ARG A 1 192 ? 7.254 10.631 -9.476 1.00 85.12 192 ARG A CA 1
ATOM 1581 C C . ARG A 1 192 ? 8.694 10.322 -9.063 1.00 85.12 192 ARG A C 1
ATOM 1583 O O . ARG A 1 192 ? 9.394 11.234 -8.634 1.00 85.12 192 ARG A O 1
ATOM 1590 N N . ILE A 1 193 ? 9.134 9.071 -9.218 1.00 82.38 193 ILE A N 1
ATOM 1591 C CA . ILE A 1 193 ? 10.519 8.637 -8.957 1.00 82.38 193 ILE A CA 1
ATOM 1592 C C . ILE A 1 193 ? 11.467 9.086 -10.074 1.00 82.38 193 ILE A C 1
ATOM 1594 O O . ILE A 1 193 ? 12.593 9.500 -9.805 1.00 82.38 193 ILE A O 1
ATOM 1598 N N . ILE A 1 194 ? 11.010 9.008 -11.325 1.00 78.62 194 ILE A N 1
ATOM 1599 C CA . ILE A 1 194 ? 11.732 9.424 -12.528 1.00 78.62 194 ILE A CA 1
ATOM 1600 C C . ILE A 1 194 ? 10.984 10.629 -13.107 1.00 78.62 194 ILE A C 1
ATOM 1602 O O . ILE A 1 194 ? 10.206 10.468 -14.055 1.00 78.62 194 ILE A O 1
ATOM 1606 N N . PRO A 1 195 ? 11.155 11.848 -12.559 1.00 65.31 195 PRO A N 1
ATOM 1607 C CA . PRO A 1 195 ? 10.448 12.986 -13.103 1.00 65.31 195 PRO A CA 1
ATOM 1608 C C . PRO A 1 195 ? 11.029 13.273 -14.484 1.00 65.31 195 PRO A C 1
ATOM 1610 O O . PRO A 1 195 ? 12.225 13.525 -14.642 1.00 65.31 195 PRO A O 1
ATOM 1613 N N . THR A 1 196 ? 10.161 13.274 -15.490 1.00 54.84 196 THR A N 1
ATOM 1614 C CA . THR A 1 196 ? 10.483 13.497 -16.910 1.00 54.84 196 THR A CA 1
ATOM 1615 C C . THR A 1 196 ? 11.211 14.819 -17.193 1.00 54.84 196 THR A C 1
ATOM 1617 O O . THR A 1 196 ? 11.745 14.992 -18.285 1.00 54.84 196 THR A O 1
ATOM 1620 N N . ILE A 1 197 ? 11.259 15.735 -16.220 1.00 49.12 197 ILE A N 1
ATOM 1621 C CA . ILE A 1 197 ? 11.869 17.069 -16.303 1.00 49.12 197 ILE A CA 1
ATOM 1622 C C . ILE A 1 197 ? 13.381 17.051 -15.973 1.00 49.12 197 ILE A C 1
ATOM 1624 O O . ILE A 1 197 ? 14.098 17.938 -16.421 1.00 49.12 197 ILE A O 1
ATOM 1628 N N . PHE A 1 198 ? 13.905 16.051 -15.248 1.00 51.03 198 PHE A N 1
ATOM 1629 C CA . PHE A 1 198 ? 15.297 16.055 -14.742 1.00 51.03 198 PHE A CA 1
ATOM 1630 C C . PHE A 1 198 ? 16.335 15.375 -15.645 1.00 51.03 198 PHE A C 1
ATOM 1632 O O . PHE A 1 198 ? 17.417 15.019 -15.185 1.00 51.03 198 PHE A O 1
ATOM 1639 N N . VAL A 1 199 ? 16.060 15.222 -16.941 1.00 52.72 199 VAL A N 1
ATOM 1640 C CA . VAL A 1 199 ? 17.044 14.634 -17.871 1.00 52.72 199 VAL A CA 1
ATOM 1641 C C . VAL A 1 199 ? 18.281 15.538 -18.063 1.00 52.72 199 VAL A C 1
ATOM 1643 O O . VAL A 1 199 ? 19.309 15.053 -18.522 1.00 52.72 199 VAL A O 1
ATOM 1646 N N . ASP A 1 200 ? 18.233 16.797 -17.603 1.00 48.03 200 ASP A N 1
ATOM 1647 C CA . ASP A 1 200 ? 19.294 17.790 -17.823 1.00 48.03 200 ASP A CA 1
ATOM 1648 C C . ASP A 1 200 ? 20.099 18.207 -16.565 1.00 48.03 200 ASP A C 1
ATOM 1650 O O . ASP A 1 200 ? 21.064 18.959 -16.700 1.00 48.03 200 ASP A O 1
ATOM 1654 N N . GLU A 1 201 ? 19.793 17.725 -15.345 1.00 43.97 201 GLU A N 1
ATOM 1655 C CA . GLU A 1 201 ? 20.540 18.127 -14.130 1.00 43.97 201 GLU A CA 1
ATOM 1656 C C . GLU A 1 201 ? 20.965 16.978 -13.189 1.00 43.97 201 GLU A C 1
ATOM 1658 O O . GLU A 1 201 ? 20.266 15.999 -12.946 1.00 43.97 201 GLU A O 1
ATOM 1663 N N . VAL A 1 202 ? 22.152 17.175 -12.605 1.00 41.97 202 VAL A N 1
ATOM 1664 C CA . VAL A 1 202 ? 23.133 16.261 -11.977 1.00 41.97 202 VAL A CA 1
ATOM 1665 C C . VAL A 1 202 ? 22.657 15.421 -10.762 1.00 41.97 202 VAL A C 1
ATOM 1667 O O . VAL A 1 202 ? 23.465 14.755 -10.118 1.00 41.97 202 VAL A O 1
ATOM 1670 N N . LYS A 1 203 ? 21.359 15.319 -10.446 1.00 47.47 203 LYS A N 1
ATOM 1671 C CA . LYS A 1 203 ? 20.857 14.405 -9.384 1.00 47.47 203 LYS A CA 1
ATOM 1672 C C . LYS A 1 203 ? 20.531 12.992 -9.900 1.00 47.47 203 LYS A C 1
ATOM 1674 O O . LYS A 1 203 ? 19.554 12.372 -9.496 1.00 47.47 203 LYS A O 1
ATOM 1679 N N . LEU A 1 204 ? 21.376 12.480 -10.793 1.00 55.00 204 LEU A N 1
ATOM 1680 C CA . LEU A 1 204 ? 21.088 11.320 -11.644 1.00 55.00 204 LEU A CA 1
ATOM 1681 C C . LEU A 1 204 ? 21.383 9.947 -11.014 1.00 55.00 204 LEU A C 1
ATOM 1683 O O . LEU A 1 204 ? 20.991 8.941 -11.593 1.00 55.00 204 LEU A O 1
ATOM 1687 N N . PHE A 1 205 ? 22.056 9.855 -9.861 1.00 55.31 205 PHE A N 1
ATOM 1688 C CA . PHE A 1 205 ? 22.475 8.548 -9.322 1.00 55.31 205 PHE A CA 1
ATOM 1689 C C . PHE A 1 205 ? 21.306 7.643 -8.882 1.00 55.31 205 PHE A C 1
ATOM 1691 O O . PHE A 1 205 ? 21.281 6.502 -9.346 1.00 55.31 205 PHE A O 1
ATOM 1698 N N . PRO A 1 206 ? 20.321 8.124 -8.096 1.00 58.50 206 PRO A N 1
ATOM 1699 C CA . PRO A 1 206 ? 19.139 7.331 -7.736 1.00 58.50 206 PRO A CA 1
ATOM 1700 C C . PRO A 1 206 ? 18.294 6.902 -8.935 1.00 58.50 206 PRO A C 1
ATOM 1702 O O . PRO A 1 206 ? 17.849 5.768 -9.054 1.00 58.50 206 PRO A O 1
ATOM 1705 N N . ILE A 1 207 ? 18.110 7.824 -9.879 1.00 74.69 207 ILE A N 1
ATOM 1706 C CA . ILE A 1 207 ? 17.255 7.621 -11.050 1.00 74.69 207 ILE A CA 1
ATOM 1707 C C . ILE A 1 207 ? 17.925 6.658 -12.045 1.00 74.69 207 ILE A C 1
ATOM 1709 O O . ILE A 1 207 ? 17.257 5.898 -12.748 1.00 74.69 207 ILE A O 1
ATOM 1713 N N . LYS A 1 208 ? 19.261 6.648 -12.097 1.00 79.81 208 LYS A N 1
ATOM 1714 C CA . LYS A 1 208 ? 20.005 5.780 -13.004 1.00 79.81 208 LYS A CA 1
ATOM 1715 C C . LYS A 1 208 ? 19.785 4.302 -12.711 1.00 79.81 208 LYS A C 1
ATOM 1717 O O . LYS A 1 208 ? 19.618 3.555 -13.666 1.00 79.81 208 LYS A O 1
ATOM 1722 N N . SER A 1 209 ? 19.769 3.876 -11.445 1.00 84.12 209 SER A N 1
ATOM 1723 C CA . SER A 1 209 ? 19.608 2.452 -11.113 1.00 84.12 209 SER A CA 1
ATOM 1724 C C . SER A 1 209 ? 18.257 1.916 -11.585 1.00 84.12 209 SER A C 1
ATOM 1726 O O . SER A 1 209 ? 18.210 0.871 -12.229 1.00 84.12 209 SER A O 1
ATOM 1728 N N . ILE A 1 210 ? 17.172 2.654 -11.341 1.00 88.38 210 ILE A N 1
ATOM 1729 C CA . ILE A 1 210 ? 15.825 2.272 -11.771 1.00 88.38 210 ILE A CA 1
ATOM 1730 C C . ILE A 1 210 ? 15.656 2.348 -13.291 1.00 88.38 210 ILE A C 1
ATOM 1732 O O . ILE A 1 210 ? 15.068 1.443 -13.874 1.00 88.38 210 ILE A O 1
ATOM 1736 N N . ILE A 1 211 ? 16.208 3.367 -13.958 1.00 89.19 211 ILE A N 1
ATOM 1737 C CA . ILE A 1 211 ? 16.182 3.453 -15.425 1.00 89.19 211 ILE A CA 1
ATOM 1738 C C . ILE A 1 211 ? 16.983 2.301 -16.048 1.00 89.19 211 ILE A C 1
ATOM 1740 O O . ILE A 1 211 ? 16.505 1.661 -16.986 1.00 89.19 211 ILE A O 1
ATOM 1744 N N . ASP A 1 212 ? 18.184 2.024 -15.532 1.00 89.44 212 ASP A N 1
ATOM 1745 C CA . ASP A 1 212 ? 19.011 0.908 -15.989 1.00 89.44 212 ASP A CA 1
ATOM 1746 C C . ASP A 1 212 ? 18.280 -0.421 -15.773 1.00 89.44 212 ASP A C 1
ATOM 1748 O O . ASP A 1 212 ? 18.248 -1.238 -16.691 1.00 89.44 212 ASP A O 1
ATOM 1752 N N . ASP A 1 213 ? 17.646 -0.632 -14.619 1.00 91.88 213 ASP A N 1
ATOM 1753 C CA . ASP A 1 213 ? 16.884 -1.851 -14.356 1.00 91.88 213 ASP A CA 1
ATOM 1754 C C . ASP A 1 213 ? 15.654 -1.971 -15.269 1.00 91.88 213 ASP A C 1
ATOM 1756 O O . ASP A 1 213 ? 15.433 -3.040 -15.827 1.00 91.88 213 ASP A O 1
ATOM 1760 N N . ILE A 1 214 ? 14.892 -0.896 -15.499 1.00 92.06 214 ILE A N 1
ATOM 1761 C CA . ILE A 1 214 ? 13.723 -0.912 -16.395 1.00 92.06 214 ILE A CA 1
ATOM 1762 C C . ILE A 1 214 ? 14.112 -1.278 -17.829 1.00 92.06 214 ILE A C 1
ATOM 1764 O O . ILE A 1 214 ? 13.429 -2.083 -18.462 1.00 92.06 214 ILE A O 1
ATOM 1768 N N . VAL A 1 215 ? 15.195 -0.693 -18.344 1.00 91.25 215 VAL A N 1
ATOM 1769 C CA . VAL A 1 215 ? 15.595 -0.837 -19.752 1.00 91.25 215 VAL A CA 1
ATOM 1770 C C . VAL A 1 215 ? 16.407 -2.108 -20.013 1.00 91.25 215 VAL A C 1
ATOM 1772 O O . VAL A 1 215 ? 16.263 -2.694 -21.084 1.00 91.25 215 VAL A O 1
ATOM 1775 N N . ASN A 1 216 ? 17.245 -2.548 -19.065 1.00 89.56 216 ASN A N 1
ATOM 1776 C CA . ASN A 1 216 ? 18.123 -3.716 -19.242 1.00 89.56 216 ASN A CA 1
ATOM 1777 C C . ASN A 1 216 ? 17.551 -5.028 -18.677 1.00 89.56 216 ASN A C 1
ATOM 1779 O O . ASN A 1 216 ? 18.144 -6.083 -18.904 1.00 89.56 216 ASN A O 1
ATOM 1783 N N . SER A 1 217 ? 16.463 -4.991 -17.899 1.00 86.62 217 SER A N 1
ATOM 1784 C CA . SER A 1 217 ? 15.862 -6.209 -17.336 1.00 86.62 217 SER A CA 1
ATOM 1785 C C . SER A 1 217 ? 15.303 -7.148 -18.405 1.00 86.62 217 SER A C 1
ATOM 1787 O O . SER A 1 217 ? 15.110 -6.773 -19.559 1.00 86.62 217 SER A O 1
ATOM 1789 N N . SER A 1 218 ? 14.973 -8.373 -17.975 1.00 82.44 218 SER A N 1
ATOM 1790 C CA . SER A 1 218 ? 14.181 -9.312 -18.774 1.00 82.44 218 SER A CA 1
ATOM 1791 C C . SER A 1 218 ? 12.955 -8.613 -19.391 1.00 82.44 218 SER A C 1
ATOM 1793 O O . SER A 1 218 ? 12.270 -7.887 -18.654 1.00 82.44 218 SER A O 1
ATOM 1795 N N . PRO A 1 219 ? 12.634 -8.870 -20.676 1.00 80.44 219 PRO A N 1
ATOM 1796 C CA . PRO A 1 219 ? 11.525 -8.232 -21.386 1.00 80.44 219 PRO A CA 1
ATOM 1797 C C . PRO A 1 219 ? 10.175 -8.338 -20.676 1.00 80.44 219 PRO A C 1
ATOM 1799 O O . PRO A 1 219 ? 9.314 -7.496 -20.884 1.00 80.44 219 PRO A O 1
ATOM 1802 N N . ASP A 1 220 ? 9.993 -9.329 -19.803 1.00 87.62 220 ASP A N 1
ATOM 1803 C CA . ASP A 1 220 ? 8.722 -9.552 -19.114 1.00 87.62 220 ASP A CA 1
ATOM 1804 C C . ASP A 1 220 ? 8.626 -8.872 -17.742 1.00 87.62 220 ASP A C 1
ATOM 1806 O O . ASP A 1 220 ? 7.518 -8.708 -17.235 1.00 87.62 220 ASP A O 1
ATOM 1810 N N . LYS A 1 221 ? 9.746 -8.459 -17.121 1.00 93.56 221 LYS A N 1
ATOM 1811 C CA . LYS A 1 221 ? 9.763 -7.976 -15.723 1.00 93.56 221 LYS A CA 1
ATOM 1812 C C . LYS A 1 221 ? 8.836 -6.771 -15.559 1.00 93.56 221 LYS A C 1
ATOM 1814 O O . LYS A 1 221 ? 7.743 -6.893 -15.019 1.00 93.56 221 LYS A O 1
ATOM 1819 N N . TRP A 1 222 ? 9.239 -5.614 -16.065 1.00 95.44 222 TRP A N 1
ATOM 1820 C CA . TRP A 1 222 ? 8.484 -4.367 -15.932 1.00 95.44 222 TRP A CA 1
ATOM 1821 C C . TRP A 1 222 ? 7.185 -4.342 -16.758 1.00 95.44 222 TRP A C 1
ATOM 1823 O O . TRP A 1 222 ? 6.165 -3.873 -16.238 1.00 95.44 222 TRP A O 1
ATOM 1833 N N . PRO A 1 223 ? 7.142 -4.925 -17.975 1.00 95.38 223 PRO A N 1
ATOM 1834 C CA . PRO A 1 223 ? 5.892 -5.059 -18.722 1.00 95.38 223 PRO A CA 1
ATOM 1835 C C . PRO A 1 223 ? 4.800 -5.857 -18.016 1.00 95.38 223 PRO A C 1
ATOM 1837 O O . PRO A 1 223 ? 3.629 -5.525 -18.197 1.00 95.38 223 PRO A O 1
ATOM 1840 N N . SER A 1 224 ? 5.144 -6.832 -17.163 1.00 95.75 224 SER A N 1
ATOM 1841 C CA . SER A 1 224 ? 4.146 -7.602 -16.400 1.00 95.75 224 SER A CA 1
ATOM 1842 C C . SER A 1 224 ? 3.285 -6.754 -15.457 1.00 95.75 224 SER A C 1
ATOM 1844 O O . SER A 1 224 ? 2.185 -7.172 -15.110 1.00 95.75 224 SER A O 1
ATOM 1846 N N . ILE A 1 225 ? 3.750 -5.555 -15.086 1.00 96.38 225 ILE A N 1
ATOM 1847 C CA . ILE A 1 225 ? 3.017 -4.587 -14.252 1.00 96.38 225 ILE A CA 1
ATOM 1848 C C . ILE A 1 225 ? 2.644 -3.312 -15.030 1.00 96.38 225 ILE A C 1
ATOM 1850 O O . ILE A 1 225 ? 2.294 -2.283 -14.452 1.00 96.38 225 ILE A O 1
ATOM 1854 N N . GLY A 1 226 ? 2.719 -3.369 -16.365 1.00 92.81 226 GLY A N 1
ATOM 1855 C CA . GLY A 1 226 ? 2.313 -2.292 -17.270 1.00 92.81 226 GLY A CA 1
ATOM 1856 C C . GLY A 1 226 ? 3.320 -1.148 -17.434 1.00 92.81 226 GLY A C 1
ATOM 1857 O O . GLY A 1 226 ? 2.958 -0.106 -17.985 1.00 92.81 226 GLY A O 1
ATOM 1858 N N . ILE A 1 227 ? 4.572 -1.327 -17.003 1.00 93.62 227 ILE A N 1
ATOM 1859 C CA . ILE A 1 227 ? 5.673 -0.395 -17.281 1.00 93.62 227 ILE A CA 1
ATOM 1860 C C . ILE A 1 227 ? 6.346 -0.812 -18.587 1.00 93.62 227 ILE A C 1
ATOM 1862 O O . ILE A 1 227 ? 6.857 -1.922 -18.694 1.00 93.62 227 ILE A O 1
ATOM 1866 N N . LYS A 1 228 ? 6.356 0.066 -19.595 1.00 91.94 228 LYS A N 1
ATOM 1867 C CA . LYS A 1 228 ? 6.954 -0.226 -20.907 1.00 91.94 228 LYS A CA 1
ATOM 1868 C C . LYS A 1 228 ? 8.400 0.277 -20.961 1.00 91.94 228 LYS A C 1
ATOM 1870 O O . LYS A 1 228 ? 8.584 1.493 -20.981 1.00 91.94 228 LYS A O 1
ATOM 1875 N N . PRO A 1 229 ? 9.416 -0.599 -21.066 1.00 91.81 229 PRO A N 1
ATOM 1876 C CA . PRO A 1 229 ? 10.821 -0.193 -21.117 1.00 91.81 229 PRO A CA 1
ATOM 1877 C C . PRO A 1 229 ? 11.140 0.863 -22.182 1.00 91.81 229 PRO A C 1
ATOM 1879 O O . PRO A 1 229 ? 11.905 1.789 -21.925 1.00 91.81 229 PRO A O 1
ATOM 1882 N N . SER A 1 230 ? 10.488 0.793 -23.346 1.00 89.06 230 SER A N 1
ATOM 1883 C CA . SER A 1 230 ? 10.666 1.760 -24.437 1.00 89.06 230 SER A CA 1
ATOM 1884 C C . SER A 1 230 ? 10.293 3.200 -24.056 1.00 89.06 230 SER A C 1
ATOM 1886 O O . SER A 1 230 ? 10.846 4.141 -24.617 1.00 89.06 230 SER A O 1
ATOM 1888 N N . GLU A 1 231 ? 9.389 3.407 -23.088 1.00 87.88 231 GLU A N 1
ATOM 1889 C CA . GLU A 1 231 ? 9.039 4.749 -22.583 1.00 87.88 231 GLU A CA 1
ATOM 1890 C C . GLU A 1 231 ? 10.207 5.405 -21.821 1.00 87.88 231 GLU A C 1
ATOM 1892 O O . GLU A 1 231 ? 10.249 6.627 -21.680 1.00 87.88 231 GLU A O 1
ATOM 1897 N N . TYR A 1 232 ? 11.191 4.607 -21.393 1.00 88.56 232 TYR A N 1
ATOM 1898 C CA . TYR A 1 232 ? 12.373 5.034 -20.642 1.00 88.56 232 TYR A CA 1
ATOM 1899 C C . TYR A 1 232 ? 13.659 4.978 -21.483 1.00 88.56 232 TYR A C 1
ATOM 1901 O O . TYR A 1 232 ? 14.739 5.272 -20.971 1.00 88.56 232 TYR A O 1
ATOM 1909 N N . ALA A 1 233 ? 13.560 4.682 -22.785 1.00 87.94 233 ALA A N 1
ATOM 1910 C CA . ALA A 1 233 ? 14.708 4.629 -23.691 1.00 87.94 233 ALA A CA 1
ATOM 1911 C C . ALA A 1 233 ? 15.447 5.974 -23.772 1.00 87.94 233 ALA A C 1
ATOM 1913 O O . ALA A 1 233 ? 16.665 6.014 -23.626 1.00 87.94 233 ALA A O 1
ATOM 1914 N N . LYS A 1 234 ? 14.720 7.092 -23.931 1.00 86.38 234 LYS A N 1
ATOM 1915 C CA . LYS A 1 234 ? 15.314 8.441 -23.984 1.00 86.38 234 LYS A CA 1
ATOM 1916 C C . LYS A 1 234 ? 16.189 8.751 -22.758 1.00 86.38 234 LYS A C 1
ATOM 1918 O O . LYS A 1 234 ? 17.375 9.019 -22.948 1.00 86.38 234 LYS A O 1
ATOM 1923 N N . PRO A 1 235 ? 15.662 8.741 -21.516 1.00 84.75 235 PRO A N 1
ATOM 1924 C CA . PRO A 1 235 ? 16.482 9.077 -20.357 1.00 84.75 235 PRO A CA 1
ATOM 1925 C C . PRO A 1 235 ? 17.605 8.052 -20.133 1.00 84.75 235 PRO A C 1
ATOM 1927 O O . PRO A 1 235 ? 18.697 8.432 -19.714 1.00 84.75 235 PRO A O 1
ATOM 1930 N N . TRP A 1 236 ? 17.400 6.781 -20.494 1.00 89.31 236 TRP A N 1
ATOM 1931 C CA . TRP A 1 236 ? 18.463 5.779 -20.454 1.00 89.31 236 TRP A CA 1
ATOM 1932 C C . TRP A 1 236 ? 19.613 6.088 -21.423 1.00 89.31 236 TRP A C 1
ATOM 1934 O O . TRP A 1 236 ? 20.777 5.994 -21.028 1.00 89.31 236 TRP A O 1
ATOM 1944 N N . ILE A 1 237 ? 19.306 6.500 -22.661 1.00 86.81 237 ILE A N 1
ATOM 1945 C CA . ILE A 1 237 ? 20.304 6.901 -23.663 1.00 86.81 237 ILE A CA 1
ATOM 1946 C C . ILE A 1 237 ? 21.110 8.087 -23.135 1.00 86.81 237 ILE A C 1
ATOM 1948 O O . ILE A 1 237 ? 22.336 8.009 -23.101 1.00 86.81 237 ILE A O 1
ATOM 1952 N N . CYS A 1 238 ? 20.450 9.141 -22.647 1.00 83.19 238 CYS A N 1
ATOM 1953 C CA . CYS A 1 238 ? 21.128 10.315 -22.083 1.00 83.19 238 CYS A CA 1
ATOM 1954 C C . CYS A 1 238 ? 22.113 9.939 -20.958 1.00 83.19 238 CYS A C 1
ATOM 1956 O O . CYS A 1 238 ? 23.186 10.526 -20.850 1.00 83.19 238 CYS A O 1
ATOM 1958 N N . LEU A 1 239 ? 21.785 8.918 -20.160 1.00 82.12 239 LEU A N 1
ATOM 1959 C CA . LEU A 1 239 ? 22.607 8.431 -19.049 1.00 82.12 239 LEU A CA 1
ATOM 1960 C C . LEU A 1 239 ? 23.760 7.498 -19.443 1.00 82.12 239 LEU A C 1
ATOM 1962 O O . LEU A 1 239 ? 24.691 7.316 -18.647 1.00 82.12 239 LEU A O 1
ATOM 1966 N N . ASN A 1 240 ? 23.684 6.856 -20.611 1.00 84.19 240 ASN A N 1
ATOM 1967 C CA . ASN A 1 240 ? 24.554 5.730 -20.956 1.00 84.19 240 ASN A CA 1
ATOM 1968 C C . ASN A 1 240 ? 25.239 5.838 -22.324 1.00 84.19 240 ASN A C 1
ATOM 1970 O O . ASN A 1 240 ? 26.119 5.018 -22.590 1.00 84.19 240 ASN A O 1
ATOM 1974 N N . TYR A 1 241 ? 24.896 6.810 -23.176 1.00 84.38 241 TYR A N 1
ATOM 1975 C CA . TYR A 1 241 ? 25.349 6.838 -24.573 1.00 84.38 241 TYR A CA 1
ATOM 1976 C C . TYR A 1 241 ? 26.874 6.767 -24.726 1.00 84.38 241 TYR A C 1
ATOM 1978 O O . TYR A 1 241 ? 27.366 6.044 -25.590 1.00 84.38 241 TYR A O 1
ATOM 1986 N N . TYR A 1 242 ? 27.633 7.429 -23.844 1.00 80.31 242 TYR A N 1
ATOM 1987 C CA . TYR A 1 242 ? 29.099 7.444 -23.884 1.00 80.31 242 TYR A CA 1
ATOM 1988 C C . TYR A 1 242 ? 29.718 6.037 -23.808 1.00 80.31 242 TYR A C 1
ATOM 1990 O O . TYR A 1 242 ? 30.782 5.805 -24.375 1.00 80.31 242 TYR A O 1
ATOM 1998 N N . ARG A 1 243 ? 29.041 5.071 -23.165 1.00 81.50 243 ARG A N 1
ATOM 1999 C CA . ARG A 1 243 ? 29.498 3.670 -23.074 1.00 81.50 243 ARG A CA 1
ATOM 2000 C C . ARG A 1 243 ? 29.482 2.962 -24.429 1.00 81.50 243 ARG A C 1
ATOM 2002 O O . ARG A 1 243 ? 30.279 2.054 -24.641 1.00 81.50 243 ARG A O 1
ATOM 2009 N N . TYR A 1 244 ? 28.589 3.389 -25.322 1.00 81.94 244 TYR A N 1
ATOM 2010 C CA . TYR A 1 244 ? 28.367 2.827 -26.659 1.00 81.94 244 TYR A CA 1
ATOM 2011 C C . TYR A 1 244 ? 29.103 3.601 -27.761 1.00 81.94 244 TYR A C 1
ATOM 2013 O O . TYR A 1 244 ? 29.210 3.130 -28.891 1.00 81.94 244 TYR A O 1
ATOM 2021 N N . LEU A 1 245 ? 29.621 4.786 -27.428 1.00 79.38 245 LEU A N 1
ATOM 2022 C CA . LEU A 1 245 ? 30.519 5.578 -28.271 1.00 79.38 245 LEU A CA 1
ATOM 2023 C C . LEU A 1 245 ? 31.993 5.403 -27.868 1.00 79.38 245 LEU A C 1
ATOM 2025 O O . LEU A 1 245 ? 32.859 6.099 -28.385 1.00 79.38 245 LEU A O 1
ATOM 2029 N N . GLY A 1 246 ? 32.299 4.525 -26.913 1.00 65.75 246 GLY A N 1
ATOM 2030 C CA . GLY A 1 246 ? 33.653 4.294 -26.416 1.00 65.75 246 GLY A CA 1
ATOM 2031 C C . GLY A 1 246 ? 34.416 3.241 -27.224 1.00 65.75 246 GLY A C 1
ATOM 2032 O O . GLY A 1 246 ? 33.869 2.187 -27.551 1.00 65.75 246 GLY A O 1
ATOM 2033 N N . VAL A 1 247 ? 35.707 3.461 -27.476 1.00 57.22 247 VAL A N 1
ATOM 2034 C CA . VAL A 1 247 ? 36.630 2.375 -27.838 1.00 57.22 247 VAL A CA 1
ATOM 2035 C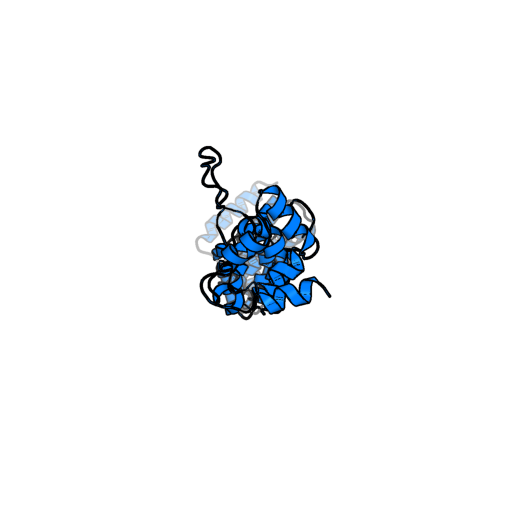 C . VAL A 1 247 ? 37.307 1.876 -26.570 1.00 57.22 247 VAL A C 1
ATOM 2037 O O . VAL A 1 247 ? 37.944 2.650 -25.858 1.00 57.22 247 VAL A O 1
ATOM 2040 N N . ASP A 1 248 ? 37.194 0.573 -26.308 1.00 53.25 248 ASP A N 1
ATOM 2041 C CA . ASP A 1 248 ? 38.032 -0.122 -25.332 1.00 53.25 248 ASP A CA 1
ATOM 2042 C C . ASP A 1 248 ? 39.496 0.113 -25.729 1.00 53.25 248 ASP A C 1
ATOM 2044 O O . ASP A 1 248 ? 39.990 -0.430 -26.720 1.00 53.25 248 ASP A O 1
ATOM 2048 N N . SER A 1 249 ? 40.149 1.076 -25.076 1.00 43.59 249 SER A N 1
ATOM 2049 C CA . SER A 1 249 ? 41.322 1.735 -25.659 1.00 43.59 249 SER A CA 1
ATOM 2050 C C . SER A 1 249 ? 42.568 0.847 -25.704 1.00 43.59 249 SER A C 1
ATOM 2052 O O . SER A 1 249 ? 43.632 1.322 -26.103 1.00 43.59 249 SER A O 1
ATOM 2054 N N . GLY A 1 250 ? 42.492 -0.414 -25.252 1.00 45.38 250 GLY A N 1
ATOM 2055 C CA . GLY A 1 250 ? 43.623 -1.342 -25.106 1.00 45.38 250 GLY A CA 1
ATOM 2056 C C . GLY A 1 250 ? 44.712 -0.851 -24.139 1.00 45.38 250 GLY A C 1
ATOM 2057 O O . GLY A 1 250 ? 45.538 -1.630 -23.672 1.00 45.38 250 GLY A O 1
ATOM 2058 N N . LYS A 1 251 ? 44.702 0.438 -23.790 1.00 41.94 251 LYS A N 1
ATOM 2059 C CA . LYS A 1 251 ? 45.373 1.030 -22.653 1.00 41.94 251 LYS A CA 1
ATOM 2060 C C . LYS A 1 251 ? 44.493 0.733 -21.456 1.00 41.94 251 LYS A C 1
ATOM 2062 O O . LYS A 1 251 ? 43.523 1.433 -21.184 1.00 41.94 251 LYS A O 1
ATOM 2067 N N . THR A 1 252 ? 44.855 -0.319 -20.738 1.00 40.16 252 THR A N 1
ATOM 2068 C CA . THR A 1 252 ? 44.503 -0.467 -19.333 1.00 40.16 252 THR A CA 1
ATOM 2069 C C . THR A 1 252 ? 44.809 0.847 -18.613 1.00 40.16 252 THR A C 1
ATOM 2071 O O . THR A 1 252 ? 45.947 1.107 -18.230 1.00 40.16 252 THR A O 1
ATOM 2074 N N . LEU A 1 253 ? 43.788 1.674 -18.395 1.00 42.72 253 LEU A N 1
ATOM 2075 C CA . LEU A 1 253 ? 43.696 2.470 -17.179 1.00 42.72 253 LEU A CA 1
ATOM 2076 C C . LEU A 1 253 ? 43.402 1.470 -16.059 1.00 42.72 253 LEU A C 1
ATOM 2078 O O . LEU A 1 253 ? 42.290 1.379 -15.553 1.00 42.72 253 LEU A O 1
ATOM 2082 N N . SER A 1 254 ? 44.412 0.672 -15.711 1.00 38.94 254 SER A N 1
ATOM 2083 C CA . SER A 1 254 ? 44.374 -0.336 -14.649 1.00 38.94 254 SER A CA 1
ATOM 2084 C C . SER A 1 254 ? 44.151 0.257 -13.251 1.00 38.94 254 SER A C 1
ATOM 2086 O O . SER A 1 254 ? 44.119 -0.497 -12.288 1.00 38.94 254 SER A O 1
ATOM 2088 N N . ASP A 1 255 ? 43.940 1.573 -13.138 1.00 41.34 255 ASP A N 1
ATOM 2089 C CA . ASP A 1 255 ? 43.825 2.290 -11.867 1.00 41.34 255 ASP A CA 1
ATOM 2090 C C . ASP A 1 255 ? 42.487 3.039 -11.689 1.00 41.34 255 ASP A C 1
ATOM 2092 O O . ASP A 1 255 ? 42.309 3.747 -10.699 1.00 41.34 255 ASP A O 1
ATOM 2096 N N . LEU A 1 256 ? 41.517 2.878 -12.600 1.00 45.19 256 LEU A N 1
ATOM 2097 C CA . LEU A 1 256 ? 40.150 3.382 -12.407 1.00 45.19 256 LEU A CA 1
ATOM 2098 C C . LEU A 1 256 ? 39.163 2.208 -12.364 1.00 45.19 256 LEU A C 1
ATOM 2100 O O . LEU A 1 256 ? 38.763 1.703 -13.414 1.00 45.19 256 LEU A O 1
ATOM 2104 N N . PRO A 1 257 ? 38.745 1.746 -11.173 1.00 39.69 257 PRO A N 1
ATOM 2105 C CA . PRO A 1 257 ? 37.696 0.747 -11.093 1.00 39.69 257 PRO A CA 1
ATOM 2106 C C . PRO A 1 257 ? 36.381 1.387 -11.567 1.00 39.69 257 PRO A C 1
ATOM 2108 O O . PRO A 1 257 ? 36.045 2.481 -11.117 1.00 39.69 257 PRO A O 1
ATOM 2111 N N . SER A 1 258 ? 35.624 0.678 -12.416 1.00 43.22 258 SER A N 1
ATOM 2112 C CA . SER A 1 258 ? 34.169 0.837 -12.663 1.00 43.22 258 SER A CA 1
ATOM 2113 C C . SER A 1 258 ? 33.625 1.577 -13.906 1.00 43.22 258 SER A C 1
ATOM 2115 O O . SER A 1 258 ? 32.447 1.937 -13.902 1.00 43.22 258 SER A O 1
ATOM 2117 N N . VAL A 1 259 ? 34.361 1.721 -15.016 1.00 44.69 259 VAL A N 1
ATOM 2118 C CA . VAL A 1 259 ? 33.720 2.095 -16.301 1.00 44.69 259 VAL A CA 1
ATOM 2119 C C . VAL A 1 259 ? 33.990 1.038 -17.366 1.00 44.69 259 VAL A C 1
ATOM 2121 O O . VAL A 1 259 ? 35.096 0.928 -17.881 1.00 44.69 259 VAL A O 1
ATOM 2124 N N . ASP A 1 260 ? 32.959 0.251 -17.661 1.00 48.19 260 ASP A N 1
ATOM 2125 C CA . ASP A 1 260 ? 32.943 -0.791 -18.690 1.00 48.19 260 ASP A CA 1
ATOM 2126 C C . ASP A 1 260 ? 32.882 -0.125 -20.080 1.00 48.19 260 ASP A C 1
ATOM 2128 O O . ASP A 1 260 ? 31.809 0.092 -20.651 1.00 48.19 260 ASP A O 1
ATOM 2132 N N . TYR A 1 261 ? 34.034 0.337 -20.572 1.00 54.06 261 TYR A N 1
ATOM 2133 C CA . TYR A 1 261 ? 34.193 0.808 -21.948 1.00 54.06 261 TYR A CA 1
ATOM 2134 C C . TYR A 1 261 ? 34.291 -0.408 -22.867 1.00 54.06 261 TYR A C 1
ATOM 2136 O O . TYR A 1 261 ? 35.086 -1.303 -22.612 1.00 54.06 261 TYR A O 1
ATOM 2144 N N . GLY A 1 262 ? 33.510 -0.447 -23.950 1.00 59.56 262 GLY A N 1
ATOM 2145 C CA . GLY A 1 262 ? 33.613 -1.554 -24.905 1.00 59.56 262 GLY A CA 1
ATOM 2146 C C . GLY A 1 262 ? 32.335 -1.920 -25.642 1.00 59.56 262 GLY A C 1
ATOM 2147 O O . GLY A 1 262 ? 32.429 -2.563 -26.686 1.00 59.56 262 GLY A O 1
ATOM 2148 N N . LYS A 1 263 ? 31.173 -1.464 -25.167 1.00 74.19 263 LYS A N 1
ATOM 2149 C CA . LYS A 1 263 ? 29.887 -1.743 -25.811 1.00 74.19 263 LYS A CA 1
ATOM 2150 C C . LYS A 1 263 ? 29.779 -1.085 -27.186 1.00 74.19 263 LYS A C 1
ATOM 2152 O O . LYS A 1 263 ? 30.350 -0.027 -27.448 1.00 74.19 263 LYS A O 1
ATOM 2157 N N . THR A 1 264 ? 29.039 -1.735 -28.065 1.00 78.50 264 THR A N 1
ATOM 2158 C CA . THR A 1 264 ? 28.744 -1.310 -29.433 1.00 78.50 264 THR A CA 1
ATOM 2159 C C . THR A 1 264 ? 27.244 -1.108 -29.596 1.00 78.50 264 THR A C 1
ATOM 2161 O O . THR A 1 264 ? 26.467 -1.548 -28.752 1.00 78.50 264 THR A O 1
ATOM 2164 N N . LEU A 1 265 ? 26.792 -0.478 -30.685 1.00 82.06 265 LEU A N 1
ATOM 2165 C CA . LEU A 1 265 ? 25.347 -0.335 -30.913 1.00 82.06 265 LEU A CA 1
ATOM 2166 C C . LEU A 1 265 ? 24.618 -1.683 -31.090 1.00 82.06 265 LEU A C 1
ATOM 2168 O O . LEU A 1 265 ? 23.402 -1.728 -30.932 1.00 82.06 265 LEU A O 1
ATOM 2172 N N . ALA A 1 266 ? 25.340 -2.778 -31.351 1.00 78.19 266 ALA A N 1
ATOM 2173 C CA . ALA A 1 266 ? 24.790 -4.133 -31.323 1.00 78.19 266 ALA A CA 1
ATOM 2174 C C . ALA A 1 266 ? 24.483 -4.638 -29.898 1.00 78.19 266 ALA A C 1
ATOM 2176 O O . ALA A 1 266 ? 23.669 -5.542 -29.738 1.00 78.19 266 ALA A O 1
ATOM 2177 N N . ASP A 1 267 ? 25.099 -4.041 -28.874 1.00 83.75 267 ASP A N 1
ATOM 2178 C CA . ASP A 1 267 ? 24.900 -4.371 -27.457 1.00 83.75 267 ASP A CA 1
ATOM 2179 C C . ASP A 1 267 ? 23.820 -3.497 -26.796 1.00 83.75 267 ASP A C 1
ATOM 2181 O O . ASP A 1 267 ? 23.703 -3.472 -25.566 1.00 83.75 267 ASP A O 1
ATOM 2185 N N . LEU A 1 268 ? 23.069 -2.719 -27.588 1.00 87.06 268 LEU A N 1
ATOM 2186 C CA . LEU A 1 268 ? 21.959 -1.933 -27.066 1.00 87.06 268 LEU A CA 1
ATOM 2187 C C . LEU A 1 268 ? 20.897 -2.861 -26.455 1.00 87.06 268 LEU A C 1
ATOM 2189 O O . LEU A 1 268 ? 20.613 -3.925 -27.010 1.00 87.06 268 LEU A O 1
ATOM 2193 N N . PRO A 1 269 ? 20.275 -2.460 -25.335 1.00 89.62 269 PRO A N 1
ATOM 2194 C CA . PRO A 1 269 ? 19.144 -3.189 -24.781 1.00 89.62 269 PRO A CA 1
ATOM 2195 C C . PRO A 1 269 ? 18.015 -3.274 -25.802 1.00 89.62 269 PRO A C 1
ATOM 2197 O O . PRO A 1 269 ? 17.796 -2.338 -26.566 1.00 89.62 269 PRO A O 1
ATOM 2200 N N . GLU A 1 270 ? 17.241 -4.355 -25.765 1.00 88.00 270 GLU A N 1
ATOM 2201 C CA . GLU A 1 270 ? 16.149 -4.601 -26.719 1.00 88.00 270 GLU A CA 1
ATOM 2202 C C . GLU A 1 270 ? 15.102 -3.469 -26.739 1.00 88.00 270 GLU A C 1
ATOM 2204 O O . GLU A 1 270 ? 14.493 -3.176 -27.766 1.00 88.00 270 GLU A O 1
ATOM 2209 N N . ALA A 1 271 ? 14.941 -2.773 -25.612 1.00 89.50 271 ALA A N 1
ATOM 2210 C CA . ALA A 1 271 ? 14.063 -1.618 -25.468 1.00 89.50 271 ALA A CA 1
ATOM 2211 C C . ALA A 1 271 ? 14.562 -0.337 -26.170 1.00 89.50 271 ALA A C 1
ATOM 2213 O O . ALA A 1 271 ? 13.820 0.646 -26.229 1.00 89.50 271 ALA A O 1
ATOM 2214 N N . VAL A 1 272 ? 15.804 -0.321 -26.666 1.00 88.50 272 VAL A N 1
ATOM 2215 C CA . VAL A 1 272 ? 16.463 0.844 -27.265 1.00 88.50 272 VAL A CA 1
ATOM 2216 C C . VAL A 1 272 ? 16.816 0.542 -28.714 1.00 88.50 272 VAL A C 1
ATOM 2218 O O . VAL A 1 272 ? 17.749 -0.202 -29.008 1.00 88.50 272 VAL A O 1
ATOM 2221 N N . SER A 1 273 ? 16.102 1.172 -29.645 1.00 88.12 273 SER A N 1
ATOM 2222 C CA . SER A 1 273 ? 16.456 1.058 -31.056 1.00 88.12 273 SER A CA 1
ATOM 2223 C C . SER A 1 273 ? 17.689 1.906 -31.388 1.00 88.12 273 SER A C 1
ATOM 2225 O O . SER A 1 273 ? 17.914 2.977 -30.821 1.00 88.12 273 SER A O 1
ATOM 2227 N N . VAL A 1 274 ? 18.468 1.462 -32.377 1.00 85.56 274 VAL A N 1
ATOM 2228 C CA . VAL A 1 274 ? 19.582 2.242 -32.947 1.00 85.56 274 VAL A CA 1
ATOM 2229 C C . VAL A 1 274 ? 19.105 3.613 -33.437 1.00 85.56 274 VAL A C 1
ATOM 2231 O O . VAL A 1 274 ? 19.805 4.612 -33.284 1.00 85.56 274 VAL A O 1
ATOM 2234 N N . HIS A 1 275 ? 17.906 3.661 -34.021 1.00 84.69 275 HIS A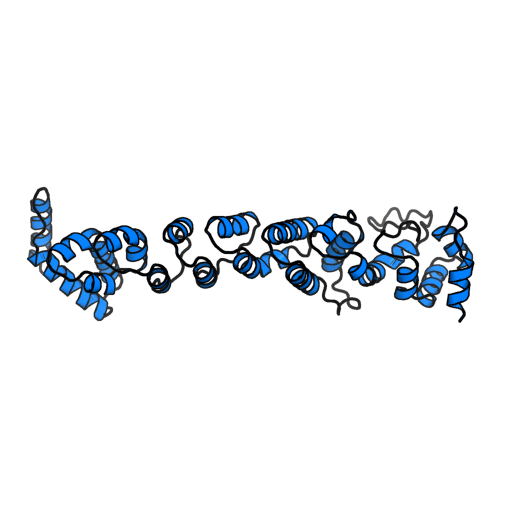 N 1
ATOM 2235 C CA . HIS A 1 275 ? 17.298 4.903 -34.481 1.00 84.69 275 HIS A CA 1
ATOM 2236 C C . HIS A 1 275 ? 17.088 5.880 -33.319 1.00 84.69 275 HIS A C 1
ATOM 2238 O O . HIS A 1 275 ? 17.511 7.031 -33.411 1.00 84.69 275 HIS A O 1
ATOM 2244 N N . ASP A 1 276 ? 16.488 5.417 -32.220 1.00 83.62 276 ASP A N 1
ATOM 2245 C CA . ASP A 1 276 ? 16.250 6.249 -31.037 1.00 83.62 276 ASP A CA 1
ATOM 2246 C C . ASP A 1 276 ? 17.566 6.697 -30.404 1.00 83.62 276 ASP A C 1
ATOM 2248 O O . ASP A 1 276 ? 17.703 7.861 -30.033 1.00 83.62 276 ASP A O 1
ATOM 2252 N N . PHE A 1 277 ? 18.564 5.810 -30.353 1.00 88.31 277 PHE A N 1
ATOM 2253 C CA . PHE A 1 277 ? 19.907 6.154 -29.893 1.00 88.31 277 PHE A CA 1
ATOM 2254 C C . PHE A 1 277 ? 20.490 7.332 -30.683 1.00 88.31 277 PHE A C 1
ATOM 2256 O O . PHE A 1 277 ? 20.856 8.350 -30.099 1.00 88.31 277 PHE A O 1
ATOM 2263 N N . ILE A 1 278 ? 20.535 7.230 -32.015 1.00 84.31 278 ILE A N 1
ATOM 2264 C CA . ILE A 1 278 ? 21.100 8.282 -32.874 1.00 84.31 278 ILE A CA 1
ATOM 2265 C C . ILE A 1 278 ? 20.284 9.574 -32.764 1.00 84.31 278 ILE A C 1
ATOM 2267 O O . ILE A 1 278 ? 20.861 10.658 -32.669 1.00 84.31 278 ILE A O 1
ATOM 2271 N N . TYR A 1 279 ? 18.954 9.461 -32.741 1.00 85.19 279 TYR A N 1
ATOM 2272 C CA . TYR A 1 279 ? 18.054 10.604 -32.627 1.00 85.19 279 TYR A CA 1
ATOM 2273 C C . TYR A 1 279 ? 18.272 11.388 -31.326 1.00 85.19 279 TYR A C 1
ATOM 2275 O O . TYR A 1 279 ? 18.383 12.612 -31.365 1.00 85.19 279 TYR A O 1
ATOM 2283 N N . TYR A 1 280 ? 18.364 10.703 -30.181 1.00 85.12 280 TYR A N 1
ATOM 2284 C CA . TYR A 1 280 ? 18.480 11.365 -28.879 1.00 85.12 280 TYR A CA 1
ATOM 2285 C C . TYR A 1 280 ? 19.895 11.835 -28.540 1.00 85.12 280 TYR A C 1
ATOM 2287 O O . TYR A 1 280 ? 20.029 12.831 -27.834 1.00 85.12 280 TYR A O 1
ATOM 2295 N N . VAL A 1 281 ? 20.940 11.163 -29.033 1.00 84.62 281 VAL A N 1
ATOM 2296 C CA . VAL A 1 281 ? 22.326 11.634 -28.850 1.00 84.62 281 VAL A CA 1
ATOM 2297 C C . VAL A 1 281 ? 22.648 12.777 -29.810 1.00 84.62 281 VAL A C 1
ATOM 2299 O O . VAL A 1 281 ? 23.384 13.687 -29.446 1.00 84.62 281 VAL A O 1
ATOM 2302 N N . SER A 1 282 ? 22.037 12.785 -30.998 1.00 84.00 282 SER A N 1
ATOM 2303 C CA . SER A 1 282 ? 22.365 13.636 -32.147 1.00 84.00 282 SER A CA 1
ATOM 2304 C C . SER A 1 282 ? 23.695 13.285 -32.820 1.00 84.00 282 SER A C 1
ATOM 2306 O O . SER A 1 282 ? 24.686 12.933 -32.182 1.00 84.00 282 SER A O 1
ATOM 2308 N N . LEU A 1 283 ? 23.734 13.424 -34.147 1.00 78.94 283 LEU A N 1
ATOM 2309 C CA . LEU A 1 283 ? 24.922 13.116 -34.948 1.00 78.94 283 LEU A CA 1
ATOM 2310 C C . LEU A 1 283 ? 26.1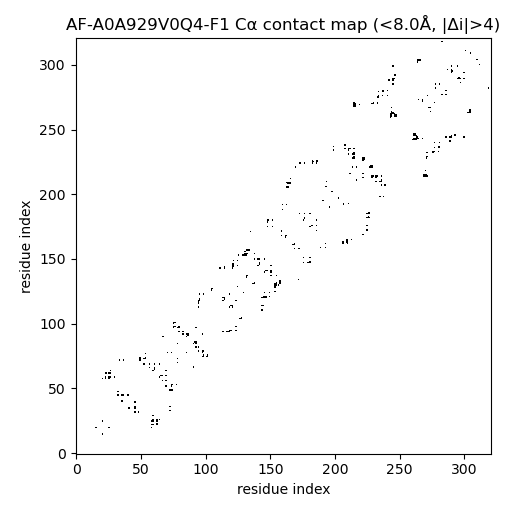19 14.004 -34.606 1.00 78.94 283 LEU A C 1
ATOM 2312 O O . LEU A 1 283 ? 27.235 13.503 -34.544 1.00 78.94 283 LEU A O 1
ATOM 2316 N N . GLY A 1 284 ? 25.893 15.294 -34.341 1.00 80.88 284 GLY A N 1
ATOM 2317 C CA . GLY A 1 284 ? 26.976 16.218 -33.999 1.00 80.88 284 GLY A CA 1
ATOM 2318 C C . GLY A 1 284 ? 27.685 15.834 -32.698 1.00 80.88 284 GLY A C 1
ATOM 2319 O O . GLY A 1 284 ? 28.908 15.912 -32.616 1.00 80.88 284 GLY A O 1
ATOM 2320 N N . GLU A 1 285 ? 26.935 15.360 -31.701 1.00 83.56 285 GLU A N 1
ATOM 2321 C CA . GLU A 1 285 ? 27.512 14.848 -30.456 1.00 83.56 285 GLU A CA 1
ATOM 2322 C C . GLU A 1 285 ? 28.283 13.546 -30.696 1.00 83.56 285 GLU A C 1
ATOM 2324 O O . GLU A 1 285 ? 29.411 13.400 -30.227 1.00 83.56 285 GLU A O 1
ATOM 2329 N N . ILE A 1 286 ? 27.715 12.630 -31.490 1.00 82.94 286 ILE A N 1
ATOM 2330 C CA . ILE A 1 286 ? 28.373 11.377 -31.878 1.00 82.94 286 ILE A CA 1
ATOM 2331 C C . ILE A 1 286 ? 29.718 11.670 -32.560 1.00 82.94 286 ILE A C 1
ATOM 2333 O O . ILE A 1 286 ? 30.747 11.143 -32.142 1.00 82.94 286 ILE A O 1
ATOM 2337 N N . GLU A 1 287 ? 29.739 12.548 -33.566 1.00 81.50 287 GLU A N 1
ATOM 2338 C CA . GLU A 1 287 ? 30.958 12.955 -34.275 1.00 81.50 287 GLU A CA 1
ATOM 2339 C C . GLU A 1 287 ? 31.996 13.575 -33.340 1.00 81.50 287 GLU A C 1
ATOM 2341 O O . GLU A 1 287 ? 33.191 13.279 -33.452 1.00 81.50 287 GLU A O 1
ATOM 2346 N N . ARG A 1 288 ? 31.547 14.414 -32.401 1.00 82.81 288 ARG A N 1
ATOM 2347 C CA . ARG A 1 288 ? 32.413 15.058 -31.417 1.00 82.81 288 ARG A CA 1
ATOM 2348 C C . ARG A 1 288 ? 33.077 14.029 -30.501 1.00 82.81 288 ARG A C 1
ATOM 2350 O O . ARG A 1 288 ? 34.299 14.049 -30.361 1.00 82.81 288 ARG A O 1
ATOM 2357 N N . GLU A 1 289 ? 32.301 13.119 -29.915 1.00 81.38 289 GLU A N 1
ATOM 2358 C CA . GLU A 1 289 ? 32.799 12.089 -28.991 1.00 81.38 289 GLU A CA 1
ATOM 2359 C C . GLU A 1 289 ? 33.732 11.081 -29.675 1.00 81.38 289 GLU A C 1
ATOM 2361 O O . GLU A 1 289 ? 34.771 10.713 -29.120 1.00 81.38 289 GLU A O 1
ATOM 2366 N N . ILE A 1 290 ? 33.407 10.686 -30.910 1.00 79.94 290 ILE A N 1
ATOM 2367 C CA . ILE A 1 290 ? 34.265 9.851 -31.758 1.00 79.94 290 ILE A CA 1
ATOM 2368 C C . ILE A 1 290 ? 35.605 10.556 -32.028 1.00 79.94 290 ILE A C 1
ATOM 2370 O O . ILE A 1 290 ? 36.682 9.977 -31.846 1.00 79.94 290 ILE A O 1
ATOM 2374 N N . SER A 1 291 ? 35.549 11.834 -32.417 1.00 79.50 291 SER A N 1
ATOM 2375 C CA . SER A 1 291 ? 36.738 12.629 -32.740 1.00 79.50 291 SER A CA 1
ATOM 2376 C C . SER A 1 291 ? 37.641 12.840 -31.522 1.00 79.50 291 SER A C 1
ATOM 2378 O O . SER A 1 291 ? 38.862 12.740 -31.648 1.00 79.50 291 SER A O 1
ATOM 2380 N N . TYR A 1 292 ? 37.069 13.075 -30.334 1.00 80.12 292 TYR A N 1
ATOM 2381 C CA . TYR A 1 292 ? 37.827 13.197 -29.080 1.00 80.12 292 TYR A CA 1
ATOM 2382 C C . TYR A 1 292 ? 38.636 11.943 -28.744 1.00 80.12 292 TYR A C 1
ATOM 2384 O O . TYR A 1 292 ? 39.734 12.036 -28.195 1.00 80.12 292 TYR A O 1
ATOM 2392 N N . GLN A 1 293 ? 38.115 10.775 -29.099 1.00 75.00 293 GLN A N 1
ATOM 2393 C CA . GLN A 1 293 ? 38.768 9.487 -28.891 1.00 75.00 293 GLN A CA 1
ATOM 2394 C C . GLN A 1 293 ? 39.731 9.107 -30.031 1.00 75.00 293 GLN A C 1
ATOM 2396 O O . GLN A 1 293 ? 40.374 8.058 -29.971 1.00 75.00 293 GLN A O 1
ATOM 2401 N N . GLY A 1 294 ? 39.872 9.961 -31.050 1.00 75.69 294 GLY A N 1
ATOM 2402 C CA . GLY A 1 294 ? 40.871 9.823 -32.108 1.00 75.69 294 GLY A CA 1
ATOM 2403 C C . GLY A 1 294 ? 40.516 8.826 -33.213 1.00 75.69 294 GLY A C 1
ATOM 2404 O O . GLY A 1 294 ? 41.432 8.302 -33.849 1.00 75.69 294 GLY A O 1
ATOM 2405 N N . TYR A 1 295 ? 39.229 8.556 -33.452 1.00 74.56 295 TYR A N 1
ATOM 2406 C CA . TYR A 1 295 ? 38.781 7.672 -34.536 1.00 74.56 295 TYR A CA 1
ATOM 2407 C C . TYR A 1 295 ? 37.799 8.363 -35.498 1.00 74.56 295 TYR A C 1
ATOM 2409 O O . TYR A 1 295 ? 37.303 9.454 -35.226 1.00 74.56 295 TYR A O 1
ATOM 2417 N N . THR A 1 296 ? 37.583 7.773 -36.679 1.00 79.75 296 THR A N 1
ATOM 2418 C CA . THR A 1 296 ? 36.705 8.317 -37.729 1.00 79.75 296 THR A CA 1
ATOM 2419 C C . THR A 1 296 ? 35.289 7.750 -37.644 1.00 79.75 296 THR A C 1
ATOM 2421 O O . THR A 1 296 ? 35.058 6.669 -37.100 1.00 79.75 296 THR A O 1
ATOM 2424 N N . PHE A 1 297 ? 34.328 8.436 -38.265 1.00 77.00 297 PHE A N 1
ATOM 2425 C CA . PHE A 1 297 ? 32.949 7.952 -38.353 1.00 77.00 297 PHE A CA 1
ATOM 2426 C C . PHE A 1 297 ? 32.834 6.595 -39.085 1.00 77.00 297 PHE A C 1
ATOM 2428 O O . PHE A 1 297 ? 32.055 5.741 -38.681 1.00 77.00 297 PHE A O 1
ATOM 2435 N N . ASP A 1 298 ? 33.663 6.325 -40.102 1.00 76.88 298 ASP A N 1
ATOM 2436 C CA . ASP A 1 298 ? 33.720 4.998 -40.751 1.00 76.88 298 ASP A CA 1
ATOM 2437 C C . ASP A 1 298 ? 34.175 3.902 -39.769 1.00 76.88 298 ASP A C 1
ATOM 2439 O O . ASP A 1 298 ? 33.594 2.816 -39.729 1.00 76.88 298 ASP A O 1
ATOM 2443 N N . GLN A 1 299 ? 35.161 4.197 -38.914 1.00 75.19 299 GLN A N 1
ATOM 2444 C CA . GLN A 1 299 ? 35.609 3.268 -37.871 1.00 75.19 299 GLN A CA 1
ATOM 2445 C C . GLN A 1 299 ? 34.513 3.013 -36.824 1.00 75.19 299 GLN A C 1
ATOM 2447 O O . GLN A 1 299 ? 34.345 1.868 -36.398 1.00 75.19 299 GLN A O 1
ATOM 2452 N N . PHE A 1 300 ? 33.733 4.038 -36.461 1.00 77.94 300 PHE A N 1
ATOM 2453 C CA . PHE A 1 300 ? 32.557 3.896 -35.597 1.00 77.94 300 PHE A CA 1
ATOM 2454 C C . PHE A 1 300 ? 31.517 2.947 -36.198 1.00 77.94 300 PHE A C 1
ATOM 2456 O O . PHE A 1 300 ? 31.117 1.979 -35.556 1.00 77.94 300 PHE A O 1
ATOM 2463 N N . ILE A 1 301 ? 31.107 3.195 -37.446 1.00 76.12 301 ILE A N 1
ATOM 2464 C CA . ILE A 1 301 ? 30.075 2.405 -38.126 1.00 76.12 301 ILE A CA 1
ATOM 2465 C C . ILE A 1 301 ? 30.498 0.941 -38.251 1.00 76.12 301 ILE A C 1
ATOM 2467 O O . ILE A 1 301 ? 29.726 0.040 -37.922 1.00 76.12 301 ILE A O 1
ATOM 2471 N N . ARG A 1 302 ? 31.745 0.686 -38.661 1.00 71.44 302 ARG A N 1
ATOM 2472 C CA . ARG A 1 302 ? 32.262 -0.684 -38.780 1.00 71.44 302 ARG A CA 1
ATOM 2473 C C . ARG A 1 302 ? 32.287 -1.418 -37.445 1.00 71.44 302 ARG A C 1
ATOM 2475 O O . ARG A 1 302 ? 32.023 -2.610 -37.422 1.00 71.44 302 ARG A O 1
ATOM 2482 N N . ARG A 1 303 ? 32.600 -0.733 -36.344 1.00 71.62 303 ARG A N 1
ATOM 2483 C CA . ARG A 1 303 ? 32.586 -1.327 -35.000 1.00 71.62 303 ARG A CA 1
ATOM 2484 C C . ARG A 1 303 ? 31.161 -1.600 -34.521 1.00 71.62 303 ARG A C 1
ATOM 2486 O O . ARG A 1 303 ? 30.899 -2.658 -33.967 1.00 71.62 303 ARG A O 1
ATOM 2493 N N . SER A 1 304 ? 30.264 -0.641 -34.719 1.00 71.75 304 SER A N 1
ATOM 2494 C CA . SER A 1 304 ? 28.914 -0.662 -34.158 1.00 71.75 304 SER A CA 1
ATOM 2495 C C . SER A 1 304 ? 27.950 -1.615 -34.865 1.00 71.75 304 SER A C 1
ATOM 2497 O O . SER A 1 304 ? 26.945 -1.990 -34.268 1.00 71.75 304 SER A O 1
ATOM 2499 N N . PHE A 1 305 ? 28.241 -2.007 -36.112 1.00 66.88 305 PHE A N 1
ATOM 2500 C CA . PHE A 1 305 ? 27.279 -2.696 -36.981 1.00 66.88 305 PHE A CA 1
ATOM 2501 C C . PHE A 1 305 ? 27.823 -3.917 -37.741 1.00 66.88 305 PHE A C 1
ATOM 2503 O O . PHE A 1 305 ? 27.174 -4.376 -38.684 1.00 66.88 305 PHE A O 1
ATOM 2510 N N . LEU A 1 306 ? 28.988 -4.477 -37.388 1.00 56.00 306 LEU A N 1
ATOM 2511 C CA . LEU A 1 306 ? 29.526 -5.644 -38.107 1.00 56.00 306 LEU A CA 1
ATOM 2512 C C . LEU A 1 306 ? 29.901 -6.827 -37.204 1.00 56.00 306 LEU A C 1
ATOM 2514 O O . LEU A 1 306 ? 30.449 -6.623 -36.123 1.00 56.00 306 LEU A O 1
ATOM 2518 N N . PRO A 1 307 ? 29.638 -8.067 -37.685 1.00 46.97 307 PRO A N 1
ATOM 2519 C CA . PRO A 1 307 ? 29.642 -8.418 -39.109 1.00 46.97 307 PRO A CA 1
ATOM 2520 C C . PRO A 1 307 ? 28.333 -9.041 -39.620 1.00 46.97 307 PRO A C 1
ATOM 2522 O O . PRO A 1 307 ? 28.238 -10.259 -39.724 1.00 46.97 307 PRO A O 1
ATOM 2525 N N . ALA A 1 308 ? 27.340 -8.234 -40.014 1.00 38.41 308 ALA A N 1
ATOM 2526 C CA . ALA A 1 308 ? 26.188 -8.760 -40.758 1.00 38.41 308 ALA A CA 1
ATOM 2527 C C . ALA A 1 308 ? 25.449 -7.697 -41.588 1.00 38.41 308 ALA A C 1
ATOM 2529 O O . ALA A 1 308 ? 24.314 -7.380 -41.271 1.00 38.41 308 ALA A O 1
ATOM 2530 N N . GLY A 1 309 ? 26.079 -7.166 -42.647 1.00 42.00 309 GLY A N 1
ATOM 2531 C CA . GLY A 1 309 ? 25.409 -6.700 -43.882 1.00 42.00 309 GLY A CA 1
ATOM 2532 C C . GLY A 1 309 ? 24.084 -5.921 -43.778 1.00 42.00 309 GLY A C 1
ATOM 2533 O O . GLY A 1 309 ? 23.254 -6.052 -44.672 1.00 42.00 309 GLY A O 1
ATOM 2534 N N . GLY A 1 310 ? 23.867 -5.159 -42.705 1.00 43.09 310 GLY A N 1
ATOM 2535 C CA . GLY A 1 310 ? 22.659 -4.381 -42.454 1.00 43.09 310 GLY A CA 1
ATOM 2536 C C . GLY A 1 310 ? 22.855 -2.943 -42.911 1.00 43.09 310 GLY A C 1
ATOM 2537 O O . GLY A 1 310 ? 23.935 -2.386 -42.749 1.00 43.09 310 GLY A O 1
ATOM 2538 N N . ASP A 1 311 ? 21.810 -2.384 -43.509 1.00 50.44 311 ASP A N 1
ATOM 2539 C CA . ASP A 1 311 ? 21.749 -1.183 -44.352 1.00 50.44 311 ASP A CA 1
ATOM 2540 C C . ASP A 1 311 ? 22.362 0.107 -43.738 1.00 50.44 311 ASP A C 1
ATOM 2542 O O . ASP A 1 311 ? 21.667 1.033 -43.315 1.00 50.44 311 ASP A O 1
ATOM 2546 N N . ILE A 1 312 ? 23.697 0.198 -43.719 1.00 52.25 312 ILE A N 1
ATOM 2547 C CA . ILE A 1 312 ? 24.478 1.398 -43.350 1.00 52.25 312 ILE A CA 1
ATOM 2548 C C . ILE A 1 312 ? 24.093 2.602 -44.229 1.00 52.25 312 ILE A C 1
ATOM 2550 O O . ILE A 1 312 ? 24.129 3.753 -43.785 1.00 52.25 312 ILE A O 1
ATOM 2554 N N . GLU A 1 313 ? 23.688 2.344 -45.473 1.00 47.12 313 GLU A N 1
ATOM 2555 C CA . GLU A 1 313 ? 23.385 3.372 -46.470 1.00 47.12 313 GLU A CA 1
ATOM 2556 C C . GLU A 1 313 ? 22.113 4.167 -46.135 1.00 47.12 313 GLU A C 1
ATOM 2558 O O . GLU A 1 313 ? 22.064 5.366 -46.410 1.00 47.12 313 GLU A O 1
ATOM 2563 N N . GLN A 1 314 ? 21.124 3.573 -45.455 1.00 49.94 314 GLN A N 1
ATOM 2564 C CA . GLN A 1 314 ? 19.892 4.285 -45.082 1.00 49.94 314 GLN A CA 1
ATOM 2565 C C . GLN A 1 314 ? 20.077 5.251 -43.904 1.00 49.94 314 GLN A C 1
ATOM 2567 O O . GLN A 1 314 ? 19.432 6.301 -43.865 1.00 49.94 314 GLN A O 1
ATOM 2572 N N . LEU A 1 315 ? 20.965 4.930 -42.956 1.00 48.44 315 LEU A N 1
ATOM 2573 C CA . LEU A 1 315 ? 21.323 5.852 -41.874 1.00 48.44 315 LEU A CA 1
ATOM 2574 C C . LEU A 1 315 ? 22.194 6.991 -42.402 1.00 48.44 315 LEU A C 1
ATOM 2576 O O . LEU A 1 315 ? 21.908 8.146 -42.105 1.00 48.44 315 LEU A O 1
ATOM 2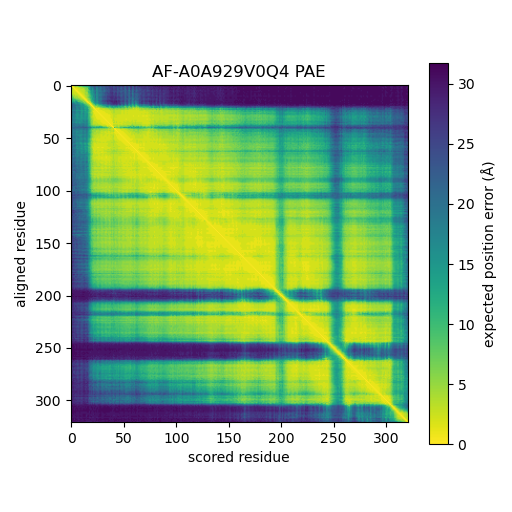580 N N . ALA A 1 316 ? 23.181 6.694 -43.254 1.00 47.28 316 ALA A N 1
ATOM 2581 C CA . ALA A 1 316 ? 24.002 7.723 -43.888 1.00 47.28 316 ALA A CA 1
ATOM 2582 C C . ALA A 1 316 ? 23.164 8.692 -44.743 1.00 47.28 316 ALA A C 1
ATOM 2584 O O . ALA A 1 316 ? 23.395 9.893 -44.690 1.00 47.28 316 ALA A O 1
ATOM 2585 N N . GLN A 1 317 ? 22.157 8.214 -45.482 1.00 45.47 317 GLN A N 1
ATOM 2586 C CA . GLN A 1 317 ? 21.328 9.077 -46.336 1.00 45.47 317 GLN A CA 1
ATOM 2587 C C . GLN A 1 317 ? 20.389 10.016 -45.563 1.00 45.47 317 GLN A C 1
ATOM 2589 O O . GLN A 1 317 ? 20.129 11.114 -46.048 1.00 45.47 317 GLN A O 1
ATOM 2594 N N . LYS A 1 318 ? 19.908 9.635 -44.371 1.00 43.78 318 LYS A N 1
ATOM 2595 C CA . LYS A 1 318 ? 19.052 10.505 -43.539 1.00 43.78 318 LYS A CA 1
ATOM 2596 C C . LYS A 1 318 ? 19.829 11.564 -42.753 1.00 43.78 318 LYS A C 1
ATOM 2598 O O . LYS A 1 318 ? 19.255 12.580 -42.382 1.00 43.78 318 LYS A O 1
ATOM 2603 N N . SER A 1 319 ? 21.118 11.341 -42.511 1.00 40.91 319 SER A N 1
ATOM 2604 C CA . SER A 1 319 ? 22.011 12.274 -41.811 1.00 40.91 319 SER A CA 1
ATOM 2605 C C . SER A 1 319 ? 22.345 13.539 -42.608 1.00 40.91 319 SER A C 1
ATOM 2607 O O . SER A 1 319 ? 22.769 14.533 -42.026 1.00 40.91 319 SER A O 1
ATOM 2609 N N . PHE A 1 320 ? 22.194 13.492 -43.936 1.00 39.06 320 PHE A N 1
ATOM 2610 C CA . PHE A 1 320 ? 22.601 14.557 -44.861 1.00 39.06 320 PHE A CA 1
ATOM 2611 C C . PHE A 1 320 ? 21.423 15.267 -45.553 1.00 39.06 320 PHE A C 1
ATOM 2613 O O . PHE A 1 320 ? 21.644 15.979 -46.534 1.00 39.06 320 PHE A O 1
ATOM 2620 N N . SER A 1 321 ? 20.190 15.081 -45.070 1.00 32.12 321 SER A N 1
ATOM 2621 C CA . SER A 1 321 ? 18.975 15.698 -45.629 1.00 32.12 321 SER A CA 1
ATOM 2622 C C . SER A 1 321 ? 18.265 16.611 -44.646 1.00 32.12 321 SER A C 1
ATOM 2624 O O . SER A 1 321 ? 17.987 16.124 -43.527 1.00 32.12 321 SER A O 1
#

Solvent-accessible surface area (backbone atoms only — not comparable to full-atom values): 18644 Å² total; per-residue (Å²): 136,62,69,68,60,58,51,50,52,53,54,50,61,66,55,50,78,84,45,86,79,56,49,70,57,41,54,53,50,49,55,55,44,54,53,41,59,76,65,67,69,51,71,70,58,50,49,55,46,31,55,48,45,72,74,40,48,66,63,36,34,76,51,72,44,59,62,69,68,51,54,76,68,44,50,37,68,55,49,57,79,37,42,72,62,45,40,74,72,71,46,92,77,56,61,55,61,40,58,72,60,38,92,66,81,53,94,84,60,57,52,60,60,42,38,75,64,72,34,63,34,49,62,46,38,62,74,57,62,63,60,33,82,45,74,67,47,46,50,50,42,46,76,31,56,24,44,59,67,56,50,53,63,44,26,42,67,42,53,60,71,26,45,68,37,45,71,59,35,48,53,54,52,45,53,42,38,77,59,70,47,48,39,66,60,50,49,52,53,50,45,67,67,50,48,88,80,55,81,82,54,93,77,48,71,51,45,45,50,34,42,50,46,52,35,64,44,64,87,59,62,50,46,74,50,61,42,60,35,55,82,46,30,65,63,40,39,78,75,46,48,68,36,47,60,34,71,57,72,84,65,77,66,86,83,61,91,87,75,81,52,53,42,31,62,75,67,49,43,91,42,43,50,70,66,56,48,48,65,74,62,32,66,70,51,52,54,50,53,32,46,76,72,72,48,53,72,69,58,49,52,56,62,31,57,57,96,62,96,60,75,61,64,62,59,58,58,59,75,77,107